Protein AF-A0A9P6BFB3-F1 (afdb_monomer_lite)

Structure (mmCIF, N/CA/C/O backbone):
data_AF-A0A9P6BFB3-F1
#
_entry.id   AF-A0A9P6BFB3-F1
#
loop_
_atom_site.group_PDB
_atom_site.id
_atom_site.type_symbol
_atom_site.label_atom_id
_atom_site.label_alt_id
_atom_site.label_comp_id
_atom_site.label_asym_id
_atom_site.label_entity_id
_atom_site.label_seq_id
_atom_site.pdbx_PDB_ins_code
_atom_site.Cartn_x
_atom_site.Cartn_y
_atom_site.Cartn_z
_atom_site.occupancy
_atom_site.B_iso_or_equiv
_atom_site.auth_seq_id
_atom_site.auth_comp_id
_atom_site.auth_asym_id
_atom_site.auth_atom_id
_atom_site.pdbx_PDB_model_num
ATOM 1 N N . MET A 1 1 ? 21.736 4.582 -67.206 1.00 37.19 1 MET A N 1
ATOM 2 C CA . MET A 1 1 ? 23.186 4.299 -67.101 1.00 37.19 1 MET A CA 1
ATOM 3 C C . MET A 1 1 ? 23.601 4.698 -65.692 1.00 37.19 1 MET A C 1
ATOM 5 O O . MET A 1 1 ? 23.394 5.852 -65.369 1.00 37.19 1 MET A O 1
ATOM 9 N N . ASN A 1 2 ? 24.059 3.872 -64.759 1.00 37.81 2 ASN A N 1
ATOM 10 C CA . ASN A 1 2 ? 24.274 2.433 -64.649 1.00 37.81 2 ASN A CA 1
ATOM 11 C C . ASN A 1 2 ? 23.851 2.064 -63.219 1.00 37.81 2 ASN A C 1
ATOM 13 O O . ASN A 1 2 ? 24.307 2.700 -62.275 1.00 37.81 2 ASN A O 1
ATOM 17 N N . GLY A 1 3 ? 22.967 1.077 -63.064 1.00 36.94 3 GLY A N 1
ATOM 18 C CA . GLY A 1 3 ? 22.669 0.488 -61.762 1.00 36.94 3 GLY A CA 1
ATOM 19 C C . GLY A 1 3 ? 23.751 -0.529 -61.428 1.00 36.94 3 GLY A C 1
ATOM 20 O O . GLY A 1 3 ? 23.923 -1.505 -62.159 1.00 36.94 3 GLY A O 1
ATOM 21 N N . THR A 1 4 ? 24.505 -0.285 -60.362 1.00 40.34 4 THR A N 1
ATOM 22 C CA . THR A 1 4 ? 25.524 -1.208 -59.863 1.00 40.34 4 THR A CA 1
ATOM 23 C C . THR A 1 4 ? 24.819 -2.406 -59.235 1.00 40.34 4 THR A C 1
ATOM 25 O O . THR A 1 4 ? 24.359 -2.367 -58.098 1.00 40.34 4 THR A O 1
ATOM 28 N N . SER A 1 5 ? 24.680 -3.459 -60.036 1.00 36.84 5 SER A N 1
ATOM 29 C CA . SER A 1 5 ? 24.222 -4.779 -59.623 1.00 36.84 5 SER A CA 1
ATOM 30 C C . SER A 1 5 ? 25.186 -5.335 -58.576 1.00 36.84 5 SER A C 1
ATOM 32 O O . SER A 1 5 ? 26.291 -5.752 -58.919 1.00 36.84 5 SER A O 1
ATOM 34 N N . LEU A 1 6 ? 24.764 -5.378 -57.311 1.00 40.78 6 LEU A N 1
ATOM 35 C CA . LEU A 1 6 ? 25.359 -6.269 -56.320 1.00 40.78 6 LEU A CA 1
ATOM 36 C C . LEU A 1 6 ? 25.150 -7.695 -56.835 1.00 40.78 6 LEU A C 1
ATOM 38 O O . LEU A 1 6 ? 24.034 -8.214 -56.820 1.00 40.78 6 LEU A O 1
ATOM 42 N N . GLN A 1 7 ? 26.208 -8.301 -57.374 1.00 40.00 7 GLN A N 1
ATOM 43 C CA . GLN A 1 7 ? 26.233 -9.729 -57.653 1.00 40.00 7 GLN A CA 1
ATOM 44 C C . GLN A 1 7 ? 26.083 -10.454 -56.317 1.00 40.00 7 GLN A C 1
ATOM 46 O O . GLN A 1 7 ? 27.045 -10.660 -55.583 1.00 40.00 7 GLN A O 1
ATOM 51 N N . ALA A 1 8 ? 24.844 -10.816 -55.994 1.00 37.69 8 ALA A N 1
ATOM 52 C CA . ALA A 1 8 ? 24.580 -11.882 -55.057 1.00 37.69 8 ALA A CA 1
ATOM 53 C C . ALA A 1 8 ? 25.301 -13.121 -55.595 1.00 37.69 8 ALA A C 1
ATOM 55 O O . ALA A 1 8 ? 24.992 -13.595 -56.693 1.00 37.69 8 ALA A O 1
ATOM 56 N N . PHE A 1 9 ? 26.273 -13.618 -54.834 1.00 39.88 9 PHE A N 1
ATOM 57 C CA . PHE A 1 9 ? 26.813 -14.959 -54.987 1.00 39.88 9 PHE A CA 1
ATOM 58 C C . PHE A 1 9 ? 25.658 -15.947 -54.789 1.00 39.88 9 PHE A C 1
ATOM 60 O O . PHE A 1 9 ? 25.407 -16.438 -53.695 1.00 39.88 9 PHE A O 1
ATOM 67 N N . ARG A 1 10 ? 24.890 -16.200 -55.851 1.00 40.50 10 ARG A N 1
ATOM 68 C CA . ARG A 1 10 ? 24.030 -17.373 -55.942 1.00 40.50 10 ARG A CA 1
ATOM 69 C C . ARG A 1 10 ? 24.921 -18.529 -56.360 1.00 40.50 10 ARG A C 1
ATOM 71 O O . ARG A 1 10 ? 24.969 -18.894 -57.531 1.00 40.50 10 ARG A O 1
ATOM 78 N N . SER A 1 11 ? 25.616 -19.111 -55.392 1.00 43.41 11 SER A N 1
ATOM 79 C CA . SER A 1 11 ? 25.895 -20.538 -55.449 1.00 43.41 11 SER A CA 1
ATOM 80 C C . SER A 1 11 ? 24.531 -21.228 -55.514 1.00 43.41 11 SER A C 1
ATOM 82 O O . SER A 1 11 ? 23.738 -21.202 -54.577 1.00 43.41 11 SER A O 1
ATOM 84 N N . GLN A 1 12 ? 24.190 -21.732 -56.698 1.00 44.31 12 GLN A N 1
ATOM 85 C CA . GLN A 1 12 ? 23.012 -22.566 -56.904 1.00 44.31 12 GLN A CA 1
ATOM 86 C C . GLN A 1 12 ? 23.091 -23.727 -55.898 1.00 44.31 12 GLN A C 1
ATOM 88 O O . GLN A 1 12 ? 24.064 -24.481 -55.962 1.00 44.31 12 GLN A O 1
ATOM 93 N N . PRO A 1 13 ? 22.127 -23.900 -54.974 1.00 49.81 13 PRO A N 1
ATOM 94 C CA . PRO A 1 13 ? 22.160 -25.046 -54.083 1.00 49.81 13 PRO A CA 1
ATOM 95 C C . PRO A 1 13 ? 21.961 -26.300 -54.936 1.00 49.81 13 PRO A C 1
ATOM 97 O O . PRO A 1 13 ? 20.911 -26.480 -55.564 1.00 49.81 13 PRO A O 1
ATOM 100 N N . SER A 1 14 ? 22.976 -27.166 -54.988 1.00 53.28 14 SER A N 1
ATOM 101 C CA . SER A 1 14 ? 22.805 -28.533 -55.473 1.00 53.28 14 SER A CA 1
ATOM 102 C C . SER A 1 14 ? 21.673 -29.150 -54.658 1.00 53.28 14 SER A C 1
ATOM 104 O O . SER A 1 14 ? 21.776 -29.250 -53.438 1.00 53.28 14 SER A O 1
ATOM 106 N N . SER A 1 15 ? 20.559 -29.452 -55.317 1.00 57.91 15 SER A N 1
ATOM 107 C C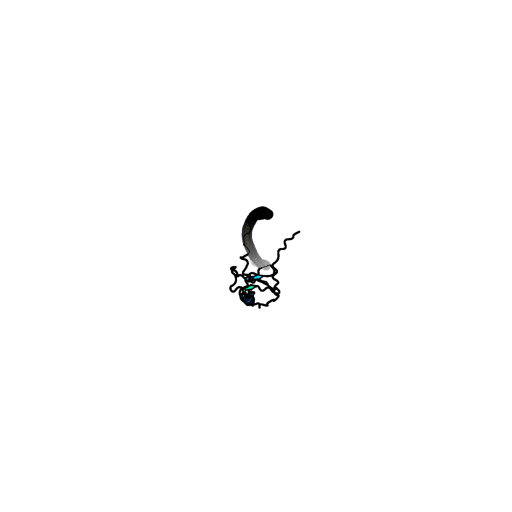A . SER A 1 15 ? 19.207 -29.493 -54.741 1.00 57.91 15 SER A CA 1
ATOM 108 C C . SER A 1 15 ? 18.901 -30.724 -53.875 1.00 57.91 15 SER A C 1
ATOM 110 O O . SER A 1 15 ? 17.782 -31.233 -53.881 1.00 57.91 15 SER A O 1
ATOM 112 N N . GLN A 1 16 ? 19.890 -31.238 -53.148 1.00 78.62 16 GLN A N 1
ATOM 113 C CA . GLN A 1 16 ? 19.727 -32.395 -52.286 1.00 78.62 16 GLN A CA 1
ATOM 114 C C . GLN A 1 16 ? 19.352 -31.947 -50.873 1.00 78.62 16 GLN A C 1
ATOM 116 O O . GLN A 1 16 ? 20.190 -31.502 -50.093 1.00 78.62 16 GLN A O 1
ATOM 121 N N . VAL A 1 17 ? 18.070 -32.092 -50.544 1.00 87.19 17 VAL A N 1
ATOM 122 C CA . VAL A 1 17 ? 17.571 -31.955 -49.173 1.00 87.19 17 VAL A CA 1
ATOM 123 C C . VAL A 1 17 ? 17.876 -33.251 -48.420 1.00 87.19 17 VAL A C 1
ATOM 125 O O . VAL A 1 17 ? 17.506 -34.335 -48.873 1.00 87.19 17 VAL A O 1
ATOM 128 N N . ILE A 1 18 ? 18.563 -33.145 -47.282 1.00 90.31 18 ILE A N 1
ATOM 129 C CA . ILE A 1 18 ? 18.884 -34.279 -46.407 1.00 90.31 18 ILE A CA 1
ATOM 130 C C . ILE A 1 18 ? 18.001 -34.196 -45.164 1.00 90.31 18 ILE A C 1
ATOM 132 O O . ILE A 1 18 ? 18.000 -33.187 -44.463 1.00 90.31 18 ILE A O 1
ATOM 136 N N . PHE A 1 19 ? 17.270 -35.273 -44.875 1.00 92.56 19 PHE A N 1
ATOM 137 C CA . PHE A 1 19 ? 16.458 -35.379 -43.665 1.00 92.56 19 PHE A CA 1
ATOM 138 C C . PHE A 1 19 ? 17.317 -35.866 -42.497 1.00 92.56 19 PHE A C 1
ATOM 140 O O . PHE A 1 19 ? 17.796 -37.001 -42.501 1.00 92.56 19 PHE A O 1
ATOM 147 N N . ILE A 1 20 ? 17.496 -35.008 -41.493 1.00 92.62 20 ILE A N 1
ATOM 148 C CA . ILE A 1 20 ? 18.199 -35.344 -40.252 1.00 92.62 20 ILE A CA 1
ATOM 149 C C . ILE A 1 20 ? 17.145 -35.583 -39.161 1.00 92.62 20 ILE A C 1
ATOM 151 O O . ILE A 1 20 ? 16.298 -34.713 -38.951 1.00 92.62 20 ILE A O 1
ATOM 155 N N . PRO A 1 21 ? 17.152 -36.742 -38.475 1.00 93.19 21 PRO A N 1
ATOM 156 C CA . PRO A 1 21 ? 16.152 -37.052 -37.461 1.00 93.19 21 PRO A CA 1
ATOM 157 C C . PRO A 1 21 ? 16.271 -36.114 -36.257 1.00 93.19 21 PRO A C 1
ATOM 159 O O . PRO A 1 21 ? 17.365 -35.871 -35.744 1.00 93.19 21 PRO A O 1
ATOM 162 N N . THR A 1 22 ? 15.127 -35.634 -35.780 1.00 95.38 22 THR A N 1
ATOM 163 C CA . THR A 1 22 ? 15.025 -34.833 -34.560 1.00 95.38 22 THR A CA 1
ATOM 164 C C . THR A 1 22 ? 14.993 -35.731 -33.328 1.00 95.38 22 THR A C 1
ATOM 166 O O . THR A 1 22 ? 14.638 -36.912 -33.389 1.00 95.38 22 THR A O 1
ATOM 169 N N . ARG A 1 23 ? 15.410 -35.184 -32.187 1.00 96.31 23 ARG A N 1
ATOM 170 C CA . ARG A 1 23 ? 15.387 -35.879 -30.896 1.00 96.31 23 ARG A CA 1
ATOM 171 C C . ARG A 1 23 ? 14.838 -34.948 -29.833 1.00 96.31 23 ARG A C 1
ATOM 173 O O . ARG A 1 23 ? 15.156 -33.765 -29.850 1.00 96.31 23 ARG A O 1
ATOM 180 N N . HIS A 1 24 ? 14.089 -35.503 -28.891 1.00 96.94 24 HIS A N 1
ATOM 181 C CA . HIS A 1 24 ? 13.657 -34.755 -27.724 1.00 96.94 24 HIS A CA 1
ATOM 182 C C . HIS A 1 24 ? 14.829 -34.554 -26.758 1.00 96.94 24 HIS A C 1
ATOM 184 O O . HIS A 1 24 ? 15.515 -35.518 -26.399 1.00 96.94 24 HIS A O 1
ATOM 190 N N . ASP A 1 25 ? 15.066 -33.310 -26.356 1.00 95.19 25 ASP A N 1
ATOM 191 C CA . ASP A 1 25 ? 16.127 -32.934 -25.434 1.00 95.19 25 ASP A CA 1
ATOM 192 C C . ASP A 1 25 ? 15.578 -32.728 -24.023 1.00 95.19 25 ASP A C 1
ATOM 194 O O . ASP A 1 25 ? 14.785 -31.822 -23.783 1.00 95.19 25 ASP A O 1
ATOM 198 N N . ALA A 1 26 ? 16.017 -33.555 -23.073 1.00 92.81 26 ALA A N 1
ATOM 199 C CA . ALA A 1 26 ? 15.511 -33.505 -21.700 1.00 92.81 26 ALA A CA 1
ATOM 200 C C . ALA A 1 26 ? 15.926 -32.233 -20.937 1.00 92.81 26 ALA A C 1
ATOM 202 O O . ALA A 1 26 ? 15.279 -31.877 -19.960 1.00 92.81 26 ALA A O 1
ATOM 203 N N . GLU A 1 27 ? 17.005 -31.574 -21.366 1.00 92.62 27 GLU A N 1
ATOM 204 C CA . GLU A 1 27 ? 17.571 -30.399 -20.699 1.00 92.62 27 GLU A CA 1
ATOM 205 C C . GLU A 1 27 ? 16.879 -29.109 -21.148 1.00 92.62 27 GLU A C 1
ATOM 207 O O . GLU A 1 27 ? 16.390 -28.351 -20.318 1.00 92.62 27 GLU A O 1
ATOM 212 N N . SER A 1 28 ? 16.754 -28.890 -22.460 1.00 91.44 28 SER A N 1
ATOM 213 C CA . SER A 1 28 ? 16.036 -27.725 -22.998 1.00 91.44 28 SER A CA 1
ATOM 214 C C . SER A 1 28 ? 14.517 -27.916 -23.103 1.00 91.44 28 SER A C 1
ATOM 216 O O . SER A 1 28 ? 13.796 -26.946 -23.343 1.00 91.44 28 SER A O 1
ATOM 218 N N . GLY A 1 29 ? 14.018 -29.152 -22.976 1.00 94.25 29 GLY A N 1
ATOM 219 C CA . GLY A 1 29 ? 12.605 -29.504 -23.156 1.00 94.25 29 GLY A CA 1
ATOM 220 C C . GLY A 1 29 ? 12.098 -29.353 -24.596 1.00 94.25 29 GLY A C 1
ATOM 221 O O . GLY A 1 29 ? 10.889 -29.350 -24.826 1.00 94.25 29 GLY A O 1
ATOM 222 N N . LYS A 1 30 ? 13.001 -29.188 -25.569 1.00 95.50 30 LYS A N 1
ATOM 223 C CA . LYS A 1 30 ? 12.684 -28.931 -26.981 1.00 95.50 30 LYS A CA 1
ATOM 224 C C . LYS A 1 30 ? 13.102 -30.106 -27.854 1.00 95.50 30 LYS A C 1
ATOM 226 O O . LYS A 1 30 ? 14.009 -30.864 -27.516 1.00 95.50 30 LYS A O 1
ATOM 231 N N . ASP A 1 31 ? 12.474 -30.222 -29.017 1.00 97.38 31 ASP A N 1
ATOM 232 C CA . ASP A 1 31 ? 13.002 -31.082 -30.071 1.00 97.38 31 ASP A CA 1
ATOM 233 C C . ASP A 1 31 ? 14.186 -30.389 -30.742 1.00 97.38 31 ASP A C 1
ATOM 235 O O . ASP A 1 31 ? 14.136 -29.202 -31.078 1.00 97.38 31 ASP A O 1
ATOM 239 N N . ILE A 1 32 ? 15.270 -31.135 -30.921 1.00 97.38 32 ILE A N 1
ATOM 240 C CA . ILE A 1 32 ? 16.549 -30.607 -31.386 1.00 97.38 32 ILE A CA 1
ATOM 241 C C . ILE A 1 32 ? 17.139 -31.451 -32.509 1.00 97.38 32 ILE A C 1
ATOM 243 O O . ILE A 1 32 ? 16.826 -32.635 -32.678 1.00 97.38 32 ILE A O 1
ATOM 247 N N . VAL A 1 33 ? 18.092 -30.844 -33.208 1.00 96.81 33 VAL A N 1
ATOM 248 C CA . VAL A 1 33 ? 19.052 -31.520 -34.078 1.00 96.81 33 VAL A CA 1
ATOM 249 C C . VAL A 1 33 ? 20.449 -31.312 -33.494 1.00 96.81 33 VAL A C 1
ATOM 251 O O . VAL A 1 33 ? 20.842 -30.187 -33.178 1.00 96.81 33 VAL A O 1
ATOM 254 N N . ARG A 1 34 ? 21.219 -32.392 -33.319 1.00 96.50 34 ARG A N 1
ATOM 255 C CA . ARG A 1 34 ? 22.596 -32.290 -32.814 1.00 96.50 34 ARG A CA 1
ATOM 256 C C . ARG A 1 34 ? 23.518 -31.796 -33.919 1.00 96.50 34 ARG A C 1
ATOM 258 O O . ARG A 1 34 ? 23.484 -32.314 -35.033 1.00 96.50 34 ARG A O 1
ATOM 265 N N . TRP A 1 35 ? 24.419 -30.876 -33.586 1.00 96.75 35 TRP A N 1
ATOM 266 C CA . TRP A 1 35 ? 25.390 -30.348 -34.546 1.00 96.75 35 TRP A CA 1
ATOM 267 C C . TRP A 1 35 ? 26.253 -31.445 -35.180 1.00 96.75 35 TRP A C 1
ATOM 269 O O . TRP A 1 35 ? 26.491 -31.452 -36.384 1.00 96.75 35 TRP A O 1
ATOM 279 N N . LYS A 1 36 ? 26.646 -32.441 -34.379 1.00 95.88 36 LYS A N 1
ATOM 280 C CA . LYS A 1 36 ? 27.420 -33.597 -34.845 1.00 95.88 36 LYS A CA 1
ATOM 281 C C . LYS A 1 36 ? 26.692 -34.416 -35.919 1.00 95.88 36 LYS A C 1
ATOM 283 O O . LYS A 1 36 ? 27.349 -34.940 -36.814 1.00 95.88 36 LYS A O 1
ATOM 288 N N . ASP A 1 37 ? 25.363 -34.501 -35.844 1.00 95.44 37 ASP A N 1
ATOM 289 C CA . ASP A 1 37 ? 24.557 -35.217 -36.837 1.00 95.44 37 ASP A CA 1
ATOM 290 C C . ASP A 1 37 ? 24.553 -34.439 -38.168 1.00 95.44 37 ASP A C 1
ATOM 292 O O . ASP A 1 37 ? 24.657 -35.047 -39.227 1.00 95.44 37 ASP A O 1
ATOM 296 N N . ILE A 1 38 ? 24.547 -33.098 -38.130 1.00 94.69 38 ILE A N 1
ATOM 297 C CA . ILE A 1 38 ? 24.704 -32.239 -39.322 1.00 94.69 38 ILE A CA 1
ATOM 298 C C . ILE A 1 38 ? 26.100 -32.407 -39.930 1.00 94.69 38 ILE A C 1
ATOM 300 O O . ILE A 1 38 ? 26.226 -32.657 -41.129 1.00 94.69 38 ILE A O 1
ATOM 304 N N . GLN A 1 39 ? 27.150 -32.344 -39.108 1.00 94.56 39 GLN A N 1
ATOM 305 C CA . GLN A 1 39 ? 28.537 -32.490 -39.565 1.00 94.56 39 GLN A CA 1
ATOM 306 C C . GLN A 1 39 ? 28.842 -33.867 -40.179 1.00 94.56 39 GLN A C 1
ATOM 308 O O . GLN A 1 39 ? 29.777 -33.993 -40.968 1.00 94.56 39 GLN A O 1
ATOM 313 N N . GLN A 1 40 ? 28.061 -34.902 -39.848 1.00 94.31 40 GLN A N 1
ATOM 314 C CA . GLN A 1 40 ? 28.192 -36.225 -40.460 1.00 94.31 40 GLN A CA 1
ATOM 315 C C . GLN A 1 40 ? 27.824 -36.220 -41.953 1.00 94.31 40 GLN A C 1
ATOM 317 O O . GLN A 1 40 ? 28.425 -36.967 -42.725 1.00 94.31 40 GLN A O 1
ATOM 322 N N . TYR A 1 41 ? 26.864 -35.384 -42.360 1.00 92.62 41 TYR A N 1
ATOM 323 C CA . TYR A 1 41 ? 26.431 -35.254 -43.757 1.00 92.62 41 TYR A CA 1
ATOM 324 C C . TYR A 1 41 ? 27.125 -34.096 -44.481 1.00 92.62 41 TYR A C 1
ATOM 326 O O . TYR A 1 41 ? 27.427 -34.205 -45.667 1.00 92.62 41 TYR A O 1
ATOM 334 N N . PHE A 1 42 ? 27.417 -33.012 -43.762 1.00 91.62 42 PHE A N 1
ATOM 335 C CA . PHE A 1 42 ? 28.071 -31.816 -44.283 1.00 91.62 42 PHE A CA 1
ATOM 336 C C . PHE A 1 42 ? 29.425 -31.648 -43.604 1.00 91.62 42 PHE A C 1
ATOM 338 O O . PHE A 1 42 ? 29.562 -30.969 -42.582 1.00 91.62 42 PHE A O 1
ATOM 345 N N . LYS A 1 43 ? 30.438 -32.310 -44.168 1.00 89.88 43 LYS A N 1
ATOM 346 C CA . LYS A 1 43 ? 31.804 -32.202 -43.662 1.00 89.88 43 LYS A CA 1
ATOM 347 C C . LYS A 1 43 ? 32.242 -30.736 -43.707 1.00 89.88 43 LYS A C 1
ATOM 349 O O . LYS A 1 43 ? 32.011 -30.055 -44.700 1.00 89.88 43 LYS A O 1
ATOM 354 N N . ASP A 1 44 ? 32.852 -30.273 -42.621 1.00 90.38 44 ASP A N 1
ATOM 355 C CA . ASP A 1 44 ? 33.335 -28.898 -42.458 1.00 90.38 44 ASP A CA 1
ATOM 356 C C . ASP A 1 44 ? 32.230 -27.824 -42.420 1.00 90.38 44 ASP A C 1
ATOM 358 O O . ASP A 1 44 ? 32.522 -26.642 -42.585 1.00 90.38 44 ASP A O 1
ATOM 362 N N . ALA A 1 45 ? 30.972 -28.200 -42.146 1.00 92.62 45 ALA A N 1
ATOM 363 C CA . ALA A 1 45 ? 29.911 -27.233 -41.869 1.00 92.62 45 ALA A CA 1
ATOM 364 C C . ALA A 1 45 ? 30.348 -26.228 -40.788 1.00 92.62 45 ALA A C 1
ATOM 366 O O . ALA A 1 45 ? 30.846 -26.621 -39.729 1.00 92.62 45 ALA A O 1
ATOM 367 N N . GLN A 1 46 ? 30.154 -24.939 -41.070 1.00 93.12 46 GLN A N 1
ATOM 368 C CA . GLN A 1 46 ? 30.487 -23.824 -40.178 1.00 93.12 46 GLN A CA 1
ATOM 369 C C . GLN A 1 46 ? 29.264 -23.260 -39.463 1.00 93.12 46 GLN A C 1
ATOM 371 O O . GLN A 1 46 ? 29.385 -22.735 -38.361 1.00 93.12 46 GLN A O 1
ATOM 376 N N . GLY A 1 47 ? 28.088 -23.373 -40.074 1.00 93.81 47 GLY A N 1
ATOM 377 C CA . GLY A 1 47 ? 26.859 -22.865 -39.488 1.00 93.81 47 GLY A CA 1
ATOM 378 C C . GLY A 1 47 ? 25.630 -23.273 -40.277 1.00 93.81 47 GLY A C 1
ATOM 379 O O . GLY A 1 47 ? 25.714 -23.951 -41.304 1.00 93.81 47 GLY A O 1
ATOM 380 N N . VAL A 1 48 ? 24.477 -22.854 -39.770 1.00 94.88 48 VAL A N 1
ATOM 381 C CA . VAL A 1 48 ? 23.172 -23.094 -40.379 1.00 94.88 48 VAL A CA 1
ATOM 382 C C . VAL A 1 48 ? 22.446 -21.765 -40.512 1.00 94.88 48 VAL A C 1
ATOM 384 O O . VAL A 1 48 ? 22.533 -20.906 -39.637 1.00 94.88 48 VAL A O 1
ATOM 387 N N . MET A 1 49 ? 21.736 -21.593 -41.617 1.00 94.50 49 MET A N 1
ATOM 388 C CA . MET A 1 49 ? 20.962 -20.402 -41.926 1.00 94.50 49 MET A CA 1
ATOM 389 C C . MET A 1 49 ? 19.518 -20.768 -42.247 1.00 94.50 49 MET A C 1
ATOM 391 O O . MET A 1 49 ? 19.235 -21.806 -42.846 1.00 94.50 49 MET A O 1
ATOM 395 N N . ASN A 1 50 ? 18.611 -19.877 -41.868 1.00 93.56 50 ASN A N 1
ATOM 396 C CA . ASN A 1 50 ? 17.235 -19.863 -42.330 1.00 93.56 50 ASN A CA 1
ATOM 397 C C . ASN A 1 50 ? 17.046 -18.595 -43.170 1.00 93.56 50 ASN A C 1
ATOM 399 O O . ASN A 1 50 ? 17.027 -17.486 -42.628 1.00 93.56 50 ASN A O 1
ATOM 403 N N . ASP A 1 51 ? 16.995 -18.760 -44.489 1.00 89.88 51 ASP A N 1
ATOM 404 C CA . ASP A 1 51 ? 17.045 -17.680 -45.479 1.00 89.88 51 ASP A CA 1
ATOM 405 C C . ASP A 1 51 ? 18.243 -16.731 -45.287 1.00 89.88 51 ASP A C 1
ATOM 407 O O . ASP A 1 51 ? 19.360 -17.032 -45.705 1.00 89.88 51 ASP A O 1
ATOM 411 N N . HIS A 1 52 ? 18.016 -15.578 -44.654 1.00 89.62 52 HIS A N 1
ATOM 412 C CA . HIS A 1 52 ? 19.017 -14.537 -44.407 1.00 89.62 52 HIS A CA 1
ATOM 413 C C . HIS A 1 52 ? 19.455 -14.449 -42.940 1.00 89.62 52 HIS A C 1
ATOM 415 O O . HIS A 1 52 ? 20.288 -13.611 -42.602 1.00 89.62 52 HIS A O 1
ATOM 421 N N . ASN A 1 53 ? 18.911 -15.302 -42.071 1.00 92.19 53 ASN A N 1
ATOM 422 C CA . ASN A 1 53 ? 19.178 -15.278 -40.638 1.00 92.19 53 ASN A CA 1
ATOM 423 C C . ASN A 1 53 ? 20.070 -16.454 -40.241 1.00 92.19 53 ASN A C 1
ATOM 425 O O . ASN A 1 53 ? 19.786 -17.603 -40.585 1.00 92.19 53 ASN A O 1
ATOM 429 N N . ALA A 1 54 ? 21.135 -16.176 -39.489 1.00 94.12 54 ALA A N 1
ATOM 430 C CA . ALA A 1 54 ? 21.937 -17.221 -38.867 1.00 94.12 54 ALA A CA 1
ATOM 431 C C . ALA A 1 54 ? 21.115 -17.926 -37.779 1.00 94.12 54 ALA A C 1
ATOM 433 O O . ALA A 1 54 ? 20.499 -17.274 -36.934 1.00 94.12 54 ALA A O 1
ATOM 434 N N . VAL A 1 55 ? 21.101 -19.257 -37.803 1.00 95.62 55 VAL A N 1
ATOM 435 C CA . VAL A 1 55 ? 20.475 -20.066 -36.758 1.00 95.62 55 VAL A CA 1
ATOM 436 C C . VAL A 1 55 ? 21.499 -20.275 -35.651 1.00 95.62 55 VAL A C 1
ATOM 438 O O . VAL A 1 55 ? 22.528 -20.914 -35.864 1.00 95.62 55 VAL A O 1
ATOM 441 N N . LEU A 1 56 ? 21.215 -19.713 -34.478 1.00 96.06 56 LEU A N 1
ATOM 442 C CA . LEU A 1 56 ? 22.077 -19.823 -33.305 1.00 96.06 56 LEU A CA 1
ATOM 443 C C . LEU A 1 56 ? 21.943 -21.199 -32.640 1.00 96.06 56 LEU A C 1
ATOM 445 O O . LEU A 1 56 ? 20.906 -21.865 -32.751 1.00 96.06 56 LEU A O 1
ATOM 449 N N . PHE A 1 57 ? 22.997 -21.611 -31.936 1.00 97.06 57 PHE A N 1
ATOM 450 C CA . PHE A 1 57 ? 22.941 -22.773 -31.057 1.00 97.06 57 PHE A CA 1
ATOM 451 C C . PHE A 1 57 ? 22.054 -22.480 -29.845 1.00 97.06 57 PHE A C 1
ATOM 453 O O . PHE A 1 57 ? 21.817 -21.330 -29.475 1.00 97.06 57 PHE A O 1
ATOM 460 N N . LEU A 1 58 ? 21.500 -23.538 -29.258 1.00 96.00 58 LEU A N 1
ATOM 461 C CA . LEU A 1 58 ? 20.770 -23.416 -28.005 1.00 96.00 58 LEU A CA 1
ATOM 462 C C . LEU A 1 58 ? 21.753 -23.106 -26.871 1.00 96.00 58 LEU A C 1
ATOM 464 O O . LEU A 1 58 ? 22.738 -23.826 -26.698 1.00 96.00 58 LEU A O 1
ATOM 468 N N . THR A 1 59 ? 21.426 -22.084 -26.087 1.00 96.56 59 THR A N 1
ATOM 469 C CA . THR A 1 59 ? 22.168 -21.677 -24.892 1.00 96.56 59 THR A CA 1
ATOM 470 C C . THR A 1 59 ? 21.413 -22.058 -23.622 1.00 96.56 59 THR A C 1
ATOM 472 O O . THR A 1 59 ? 20.176 -22.098 -23.623 1.00 96.56 59 THR A O 1
ATOM 475 N N . GLY A 1 60 ? 22.155 -22.321 -22.548 1.00 93.44 60 GLY A N 1
ATOM 476 C CA . GLY A 1 60 ? 21.610 -22.517 -21.207 1.00 93.44 60 GLY A CA 1
ATOM 477 C C . GLY A 1 60 ? 21.189 -21.209 -20.531 1.00 93.44 60 GLY A C 1
ATOM 478 O O . GLY A 1 60 ? 21.269 -20.123 -21.112 1.00 93.44 60 GLY A O 1
ATOM 479 N N . ASP A 1 61 ? 20.753 -21.317 -19.274 1.00 94.38 61 ASP A N 1
ATOM 480 C CA . ASP A 1 61 ? 20.406 -20.163 -18.426 1.00 94.38 61 ASP A CA 1
ATOM 481 C C . ASP A 1 61 ? 21.625 -19.275 -18.109 1.00 94.38 61 ASP A C 1
ATOM 483 O O . ASP A 1 61 ? 21.484 -18.104 -17.758 1.00 94.38 61 ASP A O 1
ATOM 487 N N . ASP A 1 62 ? 22.829 -19.827 -18.252 1.00 94.81 62 ASP A N 1
ATOM 488 C CA . ASP A 1 62 ? 24.116 -19.148 -18.120 1.00 94.81 62 ASP A CA 1
ATOM 489 C C . ASP A 1 62 ? 24.558 -18.411 -19.395 1.00 94.81 62 ASP A C 1
ATOM 491 O O . ASP A 1 62 ? 25.610 -17.775 -19.387 1.00 94.81 62 ASP A O 1
ATOM 495 N N . LEU A 1 63 ? 23.743 -18.443 -20.459 1.00 92.12 63 LEU A N 1
ATOM 496 C CA . LEU A 1 63 ? 24.036 -17.884 -21.785 1.00 92.12 63 LEU A CA 1
ATOM 497 C C . LEU A 1 63 ? 25.219 -18.550 -22.505 1.00 92.12 63 LEU A C 1
ATOM 499 O O . LEU A 1 63 ? 25.664 -18.040 -23.533 1.00 92.12 63 LEU A O 1
ATOM 503 N N . GLU A 1 64 ? 25.696 -19.692 -22.010 1.00 95.56 64 GLU A N 1
ATOM 504 C CA . GLU A 1 64 ? 26.712 -20.498 -22.681 1.00 95.56 64 GLU A CA 1
ATOM 505 C C . GLU A 1 64 ? 26.046 -21.523 -23.607 1.00 95.56 64 GLU A C 1
ATOM 507 O O . GLU A 1 64 ? 24.938 -22.010 -23.356 1.00 95.56 64 GLU A O 1
ATOM 512 N N . ASP A 1 65 ? 26.720 -21.859 -24.707 1.00 95.56 65 ASP A N 1
ATOM 513 C CA . ASP A 1 65 ? 26.234 -22.868 -25.648 1.00 95.56 65 ASP A CA 1
ATOM 514 C C . ASP A 1 65 ? 26.188 -24.253 -24.982 1.00 95.56 65 ASP A C 1
ATOM 516 O O . ASP A 1 65 ? 27.150 -24.698 -24.347 1.00 95.56 65 ASP A O 1
ATOM 520 N N . PHE A 1 66 ? 25.102 -25.004 -25.197 1.00 93.69 66 PHE A N 1
ATOM 521 C CA . PHE A 1 66 ? 25.035 -26.379 -24.703 1.00 93.69 66 PHE A CA 1
ATOM 522 C C . PHE A 1 66 ? 26.144 -27.250 -25.305 1.00 93.69 66 PHE A C 1
ATOM 524 O O . PHE A 1 66 ? 26.368 -27.271 -26.517 1.00 93.69 66 PHE A O 1
ATOM 531 N N . ILE A 1 67 ? 26.767 -28.083 -24.467 1.00 92.56 67 ILE A N 1
ATOM 532 C CA . ILE A 1 67 ? 27.716 -29.115 -24.896 1.00 92.56 67 ILE A CA 1
ATOM 533 C C . ILE A 1 67 ? 27.043 -30.490 -24.729 1.00 92.56 67 ILE A C 1
ATOM 535 O O . ILE A 1 67 ? 26.661 -30.854 -23.618 1.00 92.56 67 ILE A O 1
ATOM 539 N N . PRO A 1 68 ? 26.865 -31.294 -25.796 1.00 94.19 68 PRO A N 1
ATOM 540 C CA . PRO A 1 68 ? 27.243 -31.036 -27.190 1.00 94.19 68 PRO A CA 1
ATOM 541 C C . PRO A 1 68 ? 26.320 -30.012 -27.865 1.00 94.19 68 PRO A C 1
ATOM 543 O O . PRO A 1 68 ? 25.146 -29.969 -27.513 1.00 94.19 68 PRO A O 1
ATOM 546 N N . LEU A 1 69 ? 26.830 -29.291 -28.876 1.00 96.88 69 LEU A N 1
ATOM 547 C CA . LEU A 1 69 ? 26.097 -28.259 -29.626 1.00 96.88 69 LEU A CA 1
ATOM 548 C C . LEU A 1 69 ? 24.789 -28.788 -30.233 1.00 96.88 69 LEU A C 1
ATOM 550 O O . LEU A 1 69 ? 24.746 -29.868 -30.845 1.00 96.88 69 LEU A O 1
ATOM 554 N N . ARG A 1 70 ? 23.721 -28.001 -30.080 1.00 95.81 70 ARG A N 1
ATOM 555 C CA . ARG A 1 70 ? 22.340 -28.358 -30.442 1.00 95.81 70 ARG A CA 1
ATOM 556 C C . ARG A 1 70 ? 21.676 -27.172 -31.128 1.00 95.81 70 ARG A C 1
ATOM 558 O O . ARG A 1 70 ? 21.882 -26.032 -30.724 1.00 95.81 70 ARG A O 1
ATOM 565 N N . ILE A 1 71 ? 20.860 -27.448 -32.136 1.00 96.75 71 ILE A N 1
ATOM 566 C CA . ILE A 1 71 ? 20.029 -26.455 -32.819 1.00 96.75 71 ILE A CA 1
ATOM 567 C C . ILE A 1 71 ? 18.563 -26.824 -32.579 1.00 96.75 71 ILE A C 1
ATOM 569 O O . ILE A 1 71 ? 18.213 -28.007 -32.592 1.00 96.75 71 ILE A O 1
ATOM 573 N N . ALA A 1 72 ? 17.712 -25.823 -32.352 1.00 96.44 72 ALA A N 1
ATOM 574 C CA . ALA A 1 72 ? 16.272 -26.029 -32.224 1.00 96.44 72 ALA A CA 1
ATOM 575 C C . ALA A 1 72 ? 15.680 -26.617 -33.514 1.00 96.44 72 ALA A C 1
ATOM 577 O O . ALA A 1 72 ? 16.059 -26.226 -34.618 1.00 96.44 72 ALA A O 1
ATOM 578 N N . HIS A 1 73 ? 14.733 -27.542 -33.388 1.00 94.88 73 HIS A N 1
ATOM 579 C CA . HIS A 1 73 ? 13.972 -28.031 -34.530 1.00 94.88 73 HIS A CA 1
ATOM 580 C C . HIS A 1 73 ? 13.031 -26.939 -35.067 1.00 94.88 73 HIS A C 1
ATOM 582 O O . HIS A 1 73 ? 12.237 -26.373 -34.316 1.00 94.88 73 HIS A O 1
ATOM 588 N N . TYR A 1 74 ? 13.101 -26.684 -36.376 1.00 93.12 74 TYR A N 1
ATOM 589 C CA . TYR A 1 74 ? 12.179 -25.810 -37.101 1.00 93.12 74 TYR A CA 1
ATOM 590 C C . TYR A 1 74 ? 11.270 -26.675 -37.988 1.00 93.12 74 TYR A C 1
ATOM 592 O O . TYR A 1 74 ? 11.725 -27.131 -39.040 1.00 93.12 74 TYR A O 1
ATOM 600 N N . PRO A 1 75 ? 10.021 -26.950 -37.570 1.00 90.50 75 PRO A N 1
ATOM 601 C CA . PRO A 1 75 ? 9.111 -27.780 -38.351 1.00 90.50 75 PRO A CA 1
ATOM 602 C C . PRO A 1 75 ? 8.808 -27.120 -39.698 1.00 90.50 75 PRO A C 1
ATOM 604 O O . PRO A 1 75 ? 8.657 -25.903 -39.774 1.00 90.50 75 PRO A O 1
ATOM 607 N N . ASP A 1 76 ? 8.734 -27.934 -40.752 1.00 91.25 76 ASP A N 1
ATOM 608 C CA . ASP A 1 76 ? 8.407 -27.522 -42.126 1.00 91.25 76 ASP A CA 1
ATOM 609 C C . ASP A 1 76 ? 9.368 -26.495 -42.761 1.00 91.25 76 ASP A C 1
ATOM 611 O O . ASP A 1 76 ? 9.061 -25.907 -43.800 1.00 91.25 76 ASP A O 1
ATOM 615 N N . VAL A 1 77 ? 10.559 -26.305 -42.182 1.00 92.81 77 VAL A N 1
ATOM 616 C CA . VAL A 1 77 ? 11.589 -25.390 -42.692 1.00 92.81 77 VAL A CA 1
ATOM 617 C C . VAL A 1 77 ? 12.813 -26.170 -43.168 1.00 92.81 77 VAL A C 1
ATOM 619 O O . VAL A 1 77 ? 13.375 -26.991 -42.444 1.00 92.81 77 VAL A O 1
ATOM 622 N N . VAL A 1 78 ? 13.275 -25.872 -44.387 1.00 92.94 78 VAL A N 1
ATOM 623 C CA . VAL A 1 78 ? 14.550 -26.381 -44.912 1.00 92.94 78 VAL A CA 1
ATOM 624 C C . VAL A 1 78 ? 15.651 -25.386 -44.574 1.00 92.94 78 VAL A C 1
ATOM 626 O O . VAL A 1 78 ? 15.703 -24.288 -45.122 1.00 92.94 78 VAL A O 1
ATOM 629 N N . LEU A 1 79 ? 16.545 -25.786 -43.677 1.00 93.94 79 LEU A N 1
ATOM 630 C CA . LEU A 1 79 ? 17.686 -24.969 -43.287 1.00 93.94 79 LEU A CA 1
ATOM 631 C C . LEU A 1 79 ? 18.852 -25.141 -44.270 1.00 93.94 79 LEU A C 1
ATOM 633 O O . LEU A 1 79 ? 19.105 -26.236 -44.775 1.00 93.94 79 LEU A O 1
ATOM 637 N N . GLN A 1 80 ? 19.583 -24.058 -44.522 1.00 93.75 80 GLN A N 1
ATOM 638 C CA . GLN A 1 80 ? 20.769 -24.046 -45.376 1.00 93.75 80 GLN A CA 1
ATOM 639 C C . GLN A 1 80 ? 22.017 -24.256 -44.520 1.00 93.75 80 GLN A C 1
ATOM 641 O O . GLN A 1 80 ? 22.226 -23.545 -43.541 1.00 93.75 80 GLN A O 1
ATOM 646 N N . VAL A 1 81 ? 22.859 -25.221 -44.882 1.00 92.19 81 VAL A N 1
ATOM 647 C CA . VAL A 1 81 ? 24.133 -25.457 -44.190 1.00 92.19 81 VAL A CA 1
ATOM 648 C C . VAL A 1 81 ? 25.234 -24.683 -44.903 1.00 92.19 81 VAL A C 1
ATOM 650 O O . VAL A 1 81 ? 25.454 -24.866 -46.099 1.00 92.19 81 VAL A O 1
ATOM 653 N N . VAL A 1 82 ? 25.934 -23.829 -44.162 1.00 90.88 82 VAL A N 1
ATOM 654 C CA . VAL A 1 82 ? 27.074 -23.064 -44.672 1.00 90.88 82 VAL A CA 1
ATOM 655 C C . VAL A 1 82 ? 28.317 -23.936 -44.561 1.00 90.88 82 VAL A C 1
ATOM 657 O O . VAL A 1 82 ? 28.761 -24.267 -43.460 1.00 90.88 82 VAL A O 1
ATOM 660 N N . VAL A 1 83 ? 28.872 -24.312 -45.709 1.00 89.44 83 VAL A N 1
ATOM 661 C CA . VAL A 1 83 ? 30.141 -25.035 -45.827 1.00 89.44 83 VAL A CA 1
ATOM 662 C C . VAL A 1 83 ? 31.158 -24.056 -46.422 1.00 89.44 83 VAL A C 1
ATOM 664 O O . VAL A 1 83 ? 30.806 -23.342 -47.362 1.00 89.44 83 VAL A O 1
ATOM 667 N N . PRO A 1 84 ? 32.387 -23.960 -45.888 1.00 84.94 84 PRO A N 1
ATOM 668 C CA . PRO A 1 84 ? 33.402 -23.083 -46.444 1.00 84.94 84 PRO A CA 1
ATOM 669 C C . PRO A 1 84 ? 33.697 -23.497 -47.880 1.00 84.94 84 PRO A C 1
ATOM 671 O O . PRO A 1 84 ? 33.995 -24.664 -48.147 1.00 84.94 84 PRO A O 1
ATOM 674 N N . ASP A 1 85 ? 33.651 -22.532 -48.795 1.00 74.38 85 ASP A N 1
ATOM 675 C CA . ASP A 1 85 ? 34.113 -22.761 -50.154 1.00 74.38 85 ASP A CA 1
ATOM 676 C C . ASP A 1 85 ? 35.587 -23.162 -50.087 1.00 74.38 85 ASP A C 1
ATOM 678 O O . ASP A 1 85 ? 36.447 -22.416 -49.615 1.00 74.38 85 ASP A O 1
ATOM 682 N N . GLY A 1 86 ? 35.892 -24.367 -50.566 1.00 64.94 86 GLY A N 1
ATOM 683 C CA . GLY A 1 86 ? 37.248 -24.911 -50.620 1.00 64.94 86 GLY A CA 1
ATOM 684 C C . GLY A 1 86 ? 38.207 -24.129 -51.528 1.00 64.94 86 GLY A C 1
ATOM 685 O O . GLY A 1 86 ? 39.292 -24.632 -51.824 1.00 64.94 86 GLY A O 1
ATOM 686 N N . SER A 1 87 ? 37.849 -22.920 -51.975 1.00 55.84 87 SER A N 1
ATOM 687 C CA . SER A 1 87 ? 38.731 -22.005 -52.688 1.00 55.84 87 SER A CA 1
ATOM 688 C C . SER A 1 87 ? 39.765 -21.420 -51.723 1.00 55.84 87 SER A C 1
ATOM 690 O O . SER A 1 87 ? 39.700 -20.267 -51.292 1.00 55.84 87 SER A O 1
ATOM 692 N N . LYS A 1 88 ? 40.781 -22.224 -51.412 1.00 55.03 88 LYS A N 1
ATOM 693 C CA . LYS A 1 88 ? 42.135 -21.688 -51.279 1.00 55.03 88 LYS A CA 1
ATOM 694 C C . LYS A 1 88 ? 42.420 -20.967 -52.593 1.00 55.03 88 LYS A C 1
ATOM 696 O O . LYS A 1 88 ? 42.618 -21.669 -53.569 1.00 55.03 88 LYS A O 1
ATOM 701 N N . ASP A 1 89 ? 42.265 -19.643 -52.635 1.00 50.28 89 ASP A N 1
ATOM 702 C CA . ASP A 1 89 ? 42.920 -18.701 -53.565 1.00 50.28 89 ASP A CA 1
ATOM 703 C C . ASP A 1 89 ? 42.143 -17.375 -53.632 1.00 50.28 89 ASP A C 1
ATOM 705 O O . ASP A 1 89 ? 41.477 -17.047 -54.609 1.00 50.28 89 ASP A O 1
ATOM 709 N N . SER A 1 90 ? 42.236 -16.566 -52.579 1.00 50.22 90 SER A N 1
ATOM 710 C CA . SER A 1 90 ? 41.856 -15.142 -52.640 1.00 50.22 90 SER A CA 1
ATOM 711 C C . SER A 1 90 ? 42.974 -14.204 -52.170 1.00 50.22 90 SER A C 1
ATOM 713 O O . SER A 1 90 ? 42.837 -12.985 -52.228 1.00 50.22 90 SER A O 1
ATOM 715 N N . SER A 1 91 ? 44.146 -14.750 -51.827 1.00 46.00 91 SER A N 1
ATOM 716 C CA . SER A 1 91 ? 45.325 -13.971 -51.423 1.00 46.00 91 SER A CA 1
ATOM 717 C C . SER A 1 91 ? 46.143 -13.397 -52.593 1.00 46.00 91 SER A C 1
ATOM 719 O O . SER A 1 91 ? 47.133 -12.713 -52.346 1.00 46.00 91 SER A O 1
ATOM 721 N N . SER A 1 92 ? 45.770 -13.633 -53.859 1.00 45.47 92 SER A N 1
ATOM 722 C CA . SER A 1 92 ? 46.555 -13.191 -55.030 1.00 45.47 92 SER A CA 1
ATOM 723 C C . SER A 1 92 ? 45.999 -11.973 -55.780 1.00 45.47 92 SER A C 1
ATOM 725 O O . SER A 1 92 ? 46.572 -11.592 -56.799 1.00 45.47 92 SER A O 1
ATOM 727 N N . LEU A 1 93 ? 44.918 -11.336 -55.308 1.00 47.12 93 LEU A N 1
ATOM 728 C CA . LEU A 1 93 ? 44.332 -10.150 -55.964 1.00 47.12 93 LEU A CA 1
ATOM 729 C C . LEU A 1 93 ? 44.636 -8.811 -55.278 1.00 47.12 93 LEU A C 1
ATOM 731 O O . LEU A 1 93 ? 44.180 -7.771 -55.742 1.00 47.12 93 LEU A O 1
ATOM 735 N N . LEU A 1 94 ? 45.473 -8.791 -54.239 1.00 47.47 94 LEU A N 1
ATOM 736 C CA . LEU A 1 94 ? 45.996 -7.544 -53.663 1.00 47.47 94 LEU A CA 1
ATOM 737 C C . LEU A 1 94 ? 47.386 -7.221 -54.230 1.00 47.47 94 LEU A C 1
ATOM 739 O O . LEU A 1 94 ? 48.353 -6.982 -53.510 1.00 47.47 94 LEU A O 1
ATOM 743 N N . SER A 1 95 ? 47.480 -7.212 -55.561 1.00 42.75 95 SER A N 1
ATOM 744 C CA . SER A 1 95 ? 48.574 -6.560 -56.276 1.00 42.75 95 SER A CA 1
ATOM 745 C C . SER A 1 95 ? 48.235 -5.081 -56.425 1.00 42.75 95 SER A C 1
ATOM 747 O O . SER A 1 95 ? 47.351 -4.732 -57.200 1.00 42.75 95 SER A O 1
ATOM 749 N N . LYS A 1 96 ? 48.955 -4.246 -55.665 1.00 53.00 96 LYS A N 1
ATOM 750 C CA . LYS A 1 96 ? 49.281 -2.834 -55.940 1.00 53.00 96 LYS A CA 1
ATOM 751 C C . LYS A 1 96 ? 48.278 -2.103 -56.840 1.00 53.00 96 LYS A C 1
ATOM 753 O O . LYS A 1 96 ? 48.472 -2.052 -58.051 1.00 53.00 96 LYS A O 1
ATOM 758 N N . ASN A 1 97 ? 47.288 -1.453 -56.237 1.00 49.81 97 ASN A N 1
ATOM 759 C CA . ASN A 1 97 ? 46.627 -0.333 -56.889 1.00 49.81 97 ASN A CA 1
ATOM 760 C C . ASN A 1 97 ? 46.704 0.897 -55.989 1.00 49.81 97 ASN A C 1
ATOM 762 O O . ASN A 1 97 ? 46.386 0.837 -54.802 1.00 49.81 97 ASN A O 1
ATOM 766 N N . ASP A 1 98 ? 47.191 1.974 -56.595 1.00 54.06 98 ASP A N 1
ATOM 767 C CA . ASP A 1 98 ? 47.279 3.331 -56.078 1.00 54.06 98 ASP A CA 1
ATOM 768 C C . ASP A 1 98 ? 46.048 3.703 -55.251 1.00 54.06 98 ASP A C 1
ATOM 770 O O . ASP A 1 98 ? 44.920 3.772 -55.742 1.00 54.06 98 ASP A O 1
ATOM 774 N N . MET A 1 99 ? 46.277 3.950 -53.966 1.00 53.75 99 MET A N 1
ATOM 775 C CA . MET A 1 99 ? 45.238 4.193 -52.974 1.00 53.75 99 MET A CA 1
ATOM 776 C C . MET A 1 99 ? 44.858 5.681 -52.960 1.00 53.75 99 MET A C 1
ATOM 778 O O . MET A 1 99 ? 44.957 6.366 -51.944 1.00 53.75 99 MET A O 1
ATOM 782 N N . SER A 1 100 ? 44.427 6.192 -54.114 1.00 59.56 100 SER A N 1
ATOM 783 C CA . SER A 1 100 ? 43.744 7.480 -54.217 1.00 59.56 100 SER A CA 1
ATOM 784 C C . SER A 1 100 ? 42.249 7.224 -54.358 1.00 59.56 100 SER A C 1
ATOM 786 O O . SER A 1 100 ? 41.753 6.888 -55.431 1.00 59.56 100 SER A O 1
ATOM 788 N N . TRP A 1 101 ? 41.525 7.334 -53.243 1.00 69.19 101 TRP A N 1
ATOM 789 C CA . TRP A 1 101 ? 40.065 7.251 -53.245 1.00 69.19 101 TRP A CA 1
ATOM 790 C C . TRP A 1 101 ? 39.466 8.293 -54.206 1.00 69.19 101 TRP A C 1
ATOM 792 O O . TRP A 1 101 ? 39.842 9.466 -54.089 1.00 69.19 101 TRP A O 1
ATOM 802 N N . PRO A 1 102 ? 38.526 7.904 -55.095 1.00 81.25 102 PRO A N 1
ATOM 803 C CA . PRO A 1 102 ? 37.773 8.838 -55.927 1.00 81.25 102 PRO A CA 1
ATOM 804 C C . PRO A 1 102 ? 37.121 9.924 -55.068 1.00 81.25 102 PRO A C 1
ATOM 806 O O . PRO A 1 102 ? 36.521 9.620 -54.037 1.00 81.25 102 PRO A O 1
ATOM 809 N N . GLU A 1 103 ? 37.205 11.181 -55.500 1.00 82.75 103 GLU A N 1
ATOM 810 C CA . GLU A 1 103 ? 36.717 12.343 -54.739 1.00 82.75 103 GLU A CA 1
ATOM 811 C C . GLU A 1 103 ? 35.240 12.211 -54.326 1.00 82.75 103 GLU A C 1
ATOM 813 O O . GLU A 1 103 ? 34.852 12.595 -53.226 1.00 82.75 103 GLU A O 1
ATOM 818 N N . GLN A 1 104 ? 34.429 11.562 -55.164 1.00 85.06 104 GLN A N 1
ATOM 819 C CA . GLN A 1 104 ? 33.023 11.280 -54.883 1.00 85.06 104 GLN A CA 1
ATOM 820 C C . GLN A 1 104 ? 32.826 10.412 -53.626 1.00 85.06 104 GLN A C 1
ATOM 822 O O . GLN A 1 104 ? 31.984 10.7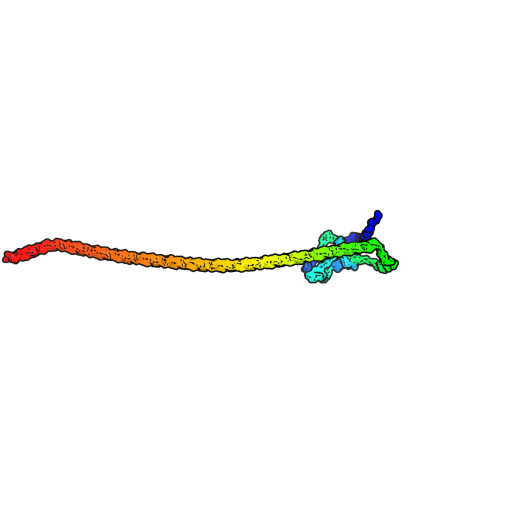23 -52.788 1.00 85.06 104 GLN A O 1
ATOM 827 N N . LEU A 1 105 ? 33.647 9.372 -53.440 1.00 86.62 105 LEU A N 1
ATOM 828 C CA . LEU A 1 105 ? 33.592 8.522 -52.245 1.00 86.62 105 LEU A CA 1
ATOM 829 C C . LEU A 1 105 ? 34.049 9.281 -50.993 1.00 86.62 105 LEU A C 1
ATOM 831 O O . LEU A 1 105 ? 33.506 9.065 -49.912 1.00 86.62 105 LEU A O 1
ATOM 835 N N . ARG A 1 106 ? 35.009 10.208 -51.123 1.00 86.88 106 ARG A N 1
ATOM 836 C CA . ARG A 1 106 ? 35.440 11.063 -50.003 1.00 86.88 106 ARG A CA 1
ATOM 837 C C . ARG A 1 106 ? 34.310 11.982 -49.536 1.00 86.88 106 ARG A C 1
ATOM 839 O O . ARG A 1 106 ? 34.096 12.106 -48.331 1.00 86.88 106 ARG A O 1
ATOM 846 N N . GLN A 1 107 ? 33.566 12.572 -50.472 1.00 90.19 107 GLN A N 1
ATOM 847 C CA . GLN A 1 107 ? 32.415 13.425 -50.165 1.00 90.19 107 GLN A CA 1
ATOM 848 C C . GLN A 1 107 ? 31.260 12.640 -49.533 1.00 90.19 107 GLN A C 1
ATOM 850 O O . GLN A 1 107 ? 30.692 13.094 -48.541 1.00 90.19 107 GLN A O 1
ATOM 855 N N . GLU A 1 108 ? 30.944 11.445 -50.041 1.00 92.19 108 GLU A N 1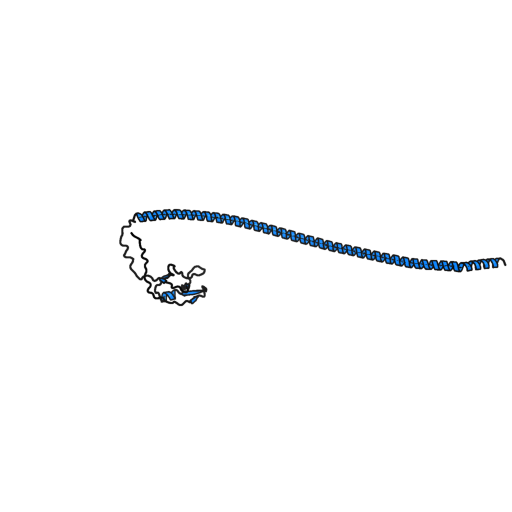
ATOM 856 C CA . GLU A 1 108 ? 29.903 10.586 -49.458 1.00 92.19 108 GLU A CA 1
ATOM 857 C C . GLU A 1 108 ? 30.242 10.172 -48.021 1.00 92.19 108 GLU A C 1
ATOM 859 O O . GLU A 1 108 ? 29.384 10.247 -47.141 1.00 92.19 108 GLU A O 1
ATOM 864 N N . VAL A 1 109 ? 31.502 9.813 -47.747 1.00 93.94 109 VAL A N 1
ATOM 865 C CA . VAL A 1 109 ? 31.960 9.475 -46.389 1.00 93.94 109 VAL A CA 1
ATOM 866 C C . VAL A 1 109 ? 31.897 10.688 -45.458 1.00 93.94 109 VAL A C 1
ATOM 868 O O . VAL A 1 109 ? 31.438 10.560 -44.323 1.00 93.94 109 VAL A O 1
ATOM 871 N N . GLN A 1 110 ? 32.294 11.877 -45.920 1.00 93.25 110 GLN A N 1
ATOM 872 C CA . GLN A 1 110 ? 32.175 13.107 -45.127 1.00 93.25 110 GLN A CA 1
ATOM 873 C C . GLN A 1 110 ? 30.714 13.450 -44.816 1.00 93.25 110 GLN A C 1
ATOM 875 O O . GLN A 1 110 ? 30.386 13.789 -43.679 1.00 93.25 110 GLN A O 1
ATOM 880 N N . GLN A 1 111 ? 29.821 13.313 -45.797 1.00 94.62 111 GLN A N 1
ATOM 881 C CA . GLN A 1 111 ? 28.395 13.548 -45.600 1.00 94.62 111 GLN A CA 1
ATOM 882 C C . GLN A 1 111 ? 27.776 12.512 -44.650 1.00 94.62 111 GLN A C 1
ATOM 884 O O . GLN A 1 111 ? 26.957 12.864 -43.799 1.00 94.62 111 GLN A O 1
ATOM 889 N N . ALA A 1 112 ? 28.160 11.240 -44.776 1.00 93.12 112 ALA A N 1
ATOM 890 C CA . ALA A 1 112 ? 27.720 10.183 -43.873 1.00 93.12 112 ALA A CA 1
ATOM 891 C C . ALA A 1 112 ? 28.189 10.449 -42.437 1.00 93.12 112 ALA A C 1
ATOM 893 O O . ALA A 1 112 ? 27.391 10.323 -41.511 1.00 93.12 112 ALA A O 1
ATOM 894 N N . HIS A 1 113 ? 29.435 10.896 -42.256 1.00 94.81 113 HIS A N 1
ATOM 895 C CA . HIS A 1 113 ? 29.963 11.268 -40.946 1.00 94.81 113 HIS A CA 1
ATOM 896 C C . HIS A 1 113 ? 29.172 12.428 -40.322 1.00 94.81 113 HIS A C 1
ATOM 898 O O . HIS A 1 113 ? 28.736 12.319 -39.182 1.00 94.81 113 HIS A O 1
ATOM 904 N N . GLN A 1 114 ? 28.873 13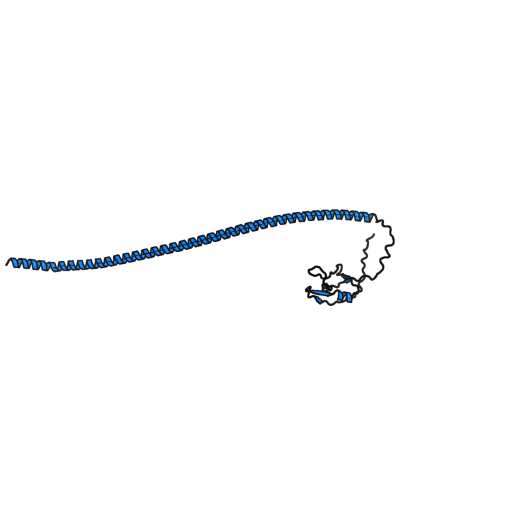.487 -41.082 1.00 96.44 114 GLN A N 1
ATOM 905 C CA . GLN A 1 114 ? 28.054 14.604 -40.587 1.00 96.44 114 GLN A CA 1
ATOM 906 C C . GLN A 1 114 ? 26.642 14.168 -40.169 1.00 96.44 114 GLN A C 1
ATOM 908 O O . GLN A 1 114 ? 26.154 14.573 -39.116 1.00 96.44 114 GLN A O 1
ATOM 913 N N . LYS A 1 115 ? 25.989 13.315 -40.969 1.00 96.25 115 LYS A N 1
ATOM 914 C CA . LYS A 1 115 ? 24.673 12.758 -40.620 1.00 96.25 115 LYS A CA 1
ATOM 915 C C . LYS A 1 115 ? 24.741 11.877 -39.377 1.00 96.25 115 LYS A C 1
ATOM 917 O O . LYS A 1 115 ? 23.819 11.900 -38.567 1.00 96.25 115 LYS A O 1
ATOM 922 N N . MET A 1 116 ? 25.811 11.099 -39.233 1.00 96.44 116 MET A N 1
ATOM 923 C CA . MET A 1 116 ? 26.022 10.254 -38.064 1.00 96.44 116 MET A CA 1
ATOM 924 C C . MET A 1 116 ? 26.162 11.097 -36.797 1.00 96.44 116 MET A C 1
ATOM 926 O O . MET A 1 116 ? 25.473 10.807 -35.826 1.00 96.44 116 MET A O 1
ATOM 930 N N . GLU A 1 117 ? 26.957 12.169 -36.824 1.00 96.75 117 GLU A N 1
ATOM 931 C CA . GLU A 1 117 ? 27.093 13.099 -35.693 1.00 96.75 117 GLU A CA 1
ATOM 932 C C . GLU A 1 117 ? 25.758 13.776 -35.336 1.00 96.75 117 GLU A C 1
ATOM 934 O O . GLU A 1 117 ? 25.397 13.873 -34.162 1.00 96.75 117 GLU A O 1
ATOM 939 N N . GLU A 1 118 ? 24.961 14.175 -36.335 1.00 97.12 118 GLU A N 1
ATOM 940 C CA . GLU A 1 118 ? 23.619 14.725 -36.100 1.00 97.12 118 GLU A CA 1
ATOM 941 C C . GLU A 1 118 ? 22.696 13.707 -35.407 1.00 97.12 118 GLU A C 1
ATOM 943 O O . GLU A 1 118 ? 21.982 14.044 -34.456 1.00 97.12 118 GLU A O 1
ATOM 948 N N . ILE A 1 119 ? 22.705 12.452 -35.868 1.00 97.31 119 ILE A N 1
ATOM 949 C CA . ILE A 1 119 ? 21.922 11.366 -35.266 1.00 97.31 119 ILE A CA 1
ATOM 950 C C . ILE A 1 119 ? 22.401 11.096 -33.839 1.00 97.31 119 ILE A C 1
ATOM 952 O O . ILE A 1 119 ? 21.567 10.968 -32.943 1.00 97.31 119 ILE A O 1
ATOM 956 N N . LEU A 1 120 ? 23.715 11.058 -33.611 1.00 97.44 120 LEU A N 1
ATOM 957 C CA . LEU A 1 120 ? 24.294 10.824 -32.290 1.00 97.44 120 LEU A CA 1
ATOM 958 C C . LEU A 1 120 ? 23.848 11.907 -31.300 1.00 97.44 120 LEU A C 1
ATOM 960 O O . LEU A 1 120 ? 23.402 11.590 -30.198 1.00 97.44 120 LEU A O 1
ATOM 964 N N . GLY A 1 121 ? 23.857 13.173 -31.729 1.00 97.88 121 GLY A N 1
ATOM 965 C CA . GLY A 1 121 ? 23.354 14.291 -30.932 1.00 97.88 121 GLY A CA 1
ATOM 966 C C . GLY A 1 121 ? 21.866 14.163 -30.590 1.00 97.88 121 GLY A C 1
ATOM 967 O O . GLY A 1 121 ? 21.468 14.396 -29.447 1.00 97.88 121 GLY A O 1
ATOM 968 N N . LYS A 1 122 ? 21.029 13.730 -31.544 1.00 97.69 122 LYS A N 1
ATOM 969 C CA . LYS A 1 122 ? 19.597 13.473 -31.293 1.00 97.69 122 LYS A CA 1
ATOM 970 C C . LYS A 1 122 ? 19.376 12.308 -30.330 1.00 97.69 122 LYS A C 1
ATOM 972 O O . LYS A 1 122 ? 18.501 12.405 -29.471 1.00 97.69 122 LYS A O 1
ATOM 977 N N . ILE A 1 123 ? 20.162 11.236 -30.446 1.00 97.19 123 ILE A N 1
ATOM 978 C CA . ILE A 1 123 ? 20.114 10.089 -29.527 1.00 97.19 123 ILE A CA 1
ATOM 979 C C . ILE A 1 123 ? 20.490 10.539 -28.116 1.00 97.19 123 ILE A C 1
ATOM 981 O O . ILE A 1 123 ? 19.756 10.257 -27.175 1.00 97.19 123 ILE A O 1
ATOM 985 N N . GLN A 1 124 ? 21.570 11.306 -27.969 1.00 97.62 124 GLN A N 1
ATOM 986 C CA . GLN A 1 124 ? 21.999 11.819 -26.670 1.00 97.62 124 GLN A CA 1
ATOM 987 C C . GLN A 1 124 ? 20.950 12.753 -26.048 1.00 97.62 124 GLN A C 1
ATOM 989 O O . GLN A 1 124 ? 20.679 12.682 -24.850 1.00 97.62 124 GLN A O 1
ATOM 994 N N . GLN A 1 125 ? 20.298 13.593 -26.855 1.00 97.62 125 GLN A N 1
ATOM 995 C CA . GLN A 1 125 ? 19.195 14.429 -26.382 1.00 97.62 125 GLN A CA 1
ATOM 996 C C . GLN A 1 125 ? 17.982 13.591 -25.941 1.00 97.62 125 GLN A C 1
ATOM 998 O O . GLN A 1 125 ? 17.340 13.910 -24.937 1.00 97.62 125 GLN A O 1
ATOM 1003 N N . ALA A 1 126 ? 17.640 12.541 -26.690 1.00 95.69 126 ALA A N 1
ATOM 1004 C CA . ALA A 1 126 ? 16.549 11.637 -26.340 1.00 95.69 126 ALA A CA 1
ATOM 1005 C C . ALA A 1 126 ? 16.847 10.856 -25.049 1.00 95.69 126 ALA A C 1
ATOM 1007 O O . ALA A 1 126 ? 15.956 10.706 -24.211 1.00 95.69 126 ALA A O 1
ATOM 1008 N N . ASP A 1 127 ? 18.096 10.432 -24.851 1.00 97.38 127 ASP A N 1
ATOM 1009 C CA . ASP A 1 127 ? 18.551 9.774 -23.625 1.00 97.38 127 ASP A CA 1
ATOM 1010 C C . ASP A 1 127 ? 18.399 10.698 -22.407 1.00 97.38 127 ASP A C 1
ATOM 1012 O O . ASP A 1 127 ? 17.740 10.343 -21.431 1.00 97.38 127 ASP A O 1
ATOM 1016 N N . GLN A 1 128 ? 18.854 11.951 -22.508 1.00 97.94 128 GLN A N 1
ATOM 1017 C CA . GLN A 1 128 ? 18.679 12.948 -21.442 1.00 97.94 128 GLN A CA 1
ATOM 1018 C C . GLN A 1 128 ? 17.204 13.211 -21.098 1.00 97.94 128 GLN A C 1
ATOM 1020 O O . GLN A 1 128 ? 16.851 13.371 -19.928 1.00 97.94 128 GLN A O 1
ATOM 1025 N N . ARG A 1 129 ? 16.319 13.252 -22.104 1.00 97.50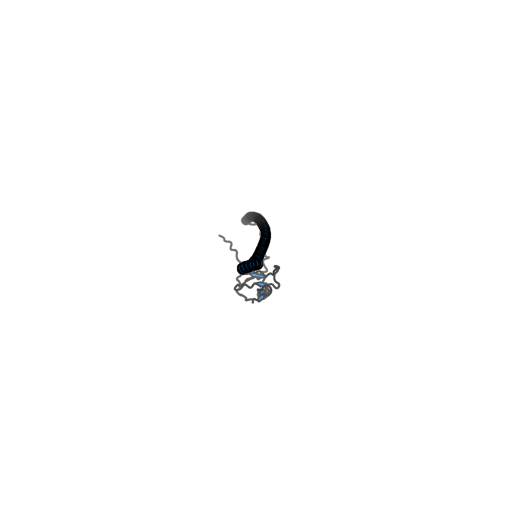 129 ARG A N 1
ATOM 1026 C CA . ARG A 1 129 ? 14.869 13.386 -21.874 1.00 97.50 129 ARG A CA 1
ATOM 1027 C C . ARG A 1 129 ? 14.281 12.159 -21.189 1.00 97.50 129 ARG A C 1
ATOM 1029 O O . ARG A 1 129 ? 13.405 12.300 -20.344 1.00 97.50 129 ARG A O 1
ATOM 1036 N N . THR A 1 130 ? 14.757 10.972 -21.545 1.00 97.50 130 THR A N 1
ATOM 1037 C CA . THR A 1 130 ? 14.303 9.723 -20.929 1.00 97.50 130 THR A CA 1
ATOM 1038 C C . THR A 1 130 ? 14.721 9.679 -19.464 1.00 97.50 130 THR A C 1
ATOM 1040 O O . THR A 1 130 ? 13.887 9.421 -18.603 1.00 97.50 130 THR A O 1
ATOM 1043 N N . GLN A 1 131 ? 15.971 10.032 -19.1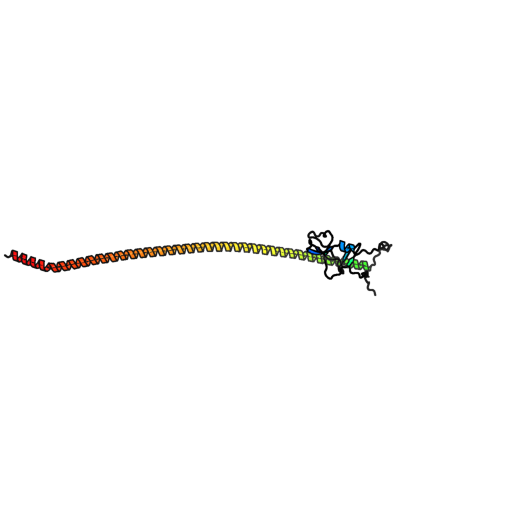57 1.00 97.69 131 GLN A N 1
ATOM 1044 C CA . GLN A 1 131 ? 16.467 10.094 -17.781 1.00 97.69 131 GLN A CA 1
ATOM 1045 C C . GLN A 1 131 ? 15.692 11.106 -16.929 1.00 97.69 131 GLN A C 1
ATOM 1047 O O . GLN A 1 131 ? 15.291 10.785 -15.811 1.00 97.69 131 GLN A O 1
ATOM 1052 N N . SER A 1 132 ? 15.417 12.305 -17.454 1.00 97.25 132 SER A N 1
ATOM 1053 C CA . SER A 1 132 ? 14.641 13.306 -16.709 1.00 97.25 132 SER A CA 1
ATOM 1054 C C . SER A 1 132 ? 13.187 12.881 -16.489 1.00 97.25 132 SER A C 1
ATOM 1056 O O . SER A 1 132 ? 12.610 13.184 -15.445 1.00 97.25 132 SER A O 1
ATOM 1058 N N . PHE A 1 133 ? 12.598 12.146 -17.434 1.00 98.12 133 PHE A N 1
ATOM 1059 C CA . PHE A 1 133 ? 11.260 11.582 -17.282 1.00 98.12 133 PHE A CA 1
ATOM 1060 C C . PHE A 1 133 ? 11.220 10.453 -16.244 1.00 98.12 133 PHE A C 1
ATOM 1062 O O . PHE A 1 133 ? 10.326 10.433 -15.401 1.00 98.12 133 PHE A O 1
ATOM 1069 N N . VAL A 1 134 ? 12.213 9.558 -16.246 1.00 98.44 134 VAL A N 1
ATOM 1070 C CA . VAL A 1 134 ? 12.347 8.503 -15.226 1.00 98.44 134 VAL A CA 1
ATOM 1071 C C . VAL A 1 134 ? 12.460 9.116 -13.831 1.00 98.44 134 VAL A C 1
ATOM 1073 O O . VAL A 1 134 ? 11.723 8.712 -12.935 1.00 98.44 134 VAL A O 1
ATOM 1076 N N . GLN A 1 135 ? 13.280 10.155 -13.659 1.00 97.81 135 GLN A N 1
ATOM 1077 C CA . GLN A 1 135 ? 13.397 10.863 -12.378 1.00 97.81 135 GLN A CA 1
ATOM 1078 C C . GLN A 1 135 ? 12.067 11.475 -11.914 1.00 97.81 135 GLN A C 1
ATOM 1080 O O . GLN A 1 135 ? 11.742 11.424 -10.729 1.00 97.81 135 GLN A O 1
ATOM 1085 N N . GLN A 1 136 ? 11.269 12.033 -12.830 1.00 97.94 136 GLN A N 1
ATOM 1086 C CA . GLN A 1 136 ? 9.934 12.536 -12.491 1.00 97.94 136 GLN A CA 1
ATOM 1087 C C . GLN A 1 136 ? 9.000 11.405 -12.050 1.00 97.94 136 GLN A C 1
ATOM 1089 O O . GLN A 1 136 ? 8.284 11.553 -11.059 1.00 97.94 136 GLN A O 1
ATOM 1094 N N . ILE A 1 137 ? 9.024 10.260 -12.739 1.00 98.00 137 ILE A N 1
ATOM 1095 C CA . ILE A 1 137 ? 8.239 9.085 -12.339 1.00 98.00 137 ILE A CA 1
ATOM 1096 C C . ILE A 1 137 ? 8.644 8.625 -10.940 1.00 98.00 137 ILE A C 1
ATOM 1098 O O . ILE A 1 137 ? 7.769 8.408 -10.106 1.00 98.00 137 ILE A O 1
ATOM 1102 N N . GLU A 1 138 ? 9.939 8.519 -10.650 1.00 98.38 138 GLU A N 1
ATOM 1103 C CA . GLU A 1 138 ? 10.427 8.126 -9.324 1.00 98.38 138 GLU A CA 1
ATOM 1104 C C . GLU A 1 138 ? 9.933 9.079 -8.231 1.00 98.38 138 GLU A C 1
ATOM 1106 O O . GLU A 1 138 ? 9.479 8.634 -7.176 1.00 98.38 138 GLU A O 1
ATOM 1111 N N . GLN A 1 139 ? 9.944 10.390 -8.487 1.00 97.88 139 GLN A N 1
ATOM 1112 C CA . GLN A 1 139 ? 9.386 11.377 -7.560 1.00 97.88 139 GLN A CA 1
ATOM 1113 C C . GLN A 1 139 ? 7.887 11.160 -7.321 1.00 97.88 139 GLN A C 1
ATOM 1115 O O . GLN A 1 139 ? 7.444 11.170 -6.170 1.00 97.88 139 GLN A O 1
ATOM 1120 N N . HIS A 1 140 ? 7.108 10.918 -8.377 1.00 97.38 140 HIS A N 1
ATOM 1121 C CA . HIS A 1 140 ? 5.674 10.647 -8.257 1.00 97.38 140 HIS A CA 1
ATOM 1122 C C . HIS A 1 140 ? 5.380 9.337 -7.523 1.00 97.38 140 HIS A C 1
ATOM 1124 O O . HIS A 1 140 ? 4.484 9.306 -6.680 1.00 97.38 140 HIS A O 1
ATOM 1130 N N . VAL A 1 141 ? 6.142 8.277 -7.796 1.00 98.56 141 VAL A N 1
ATOM 1131 C CA . VAL A 1 141 ? 6.017 6.988 -7.101 1.00 98.56 141 VAL A CA 1
ATOM 1132 C C . VAL A 1 141 ? 6.331 7.155 -5.617 1.00 98.56 141 VAL A C 1
ATOM 1134 O O . VAL A 1 141 ? 5.561 6.695 -4.779 1.00 98.56 141 VAL A O 1
ATOM 1137 N N . ASN A 1 142 ? 7.396 7.882 -5.275 1.00 98.44 142 ASN A N 1
ATOM 1138 C CA . ASN A 1 142 ? 7.747 8.152 -3.882 1.00 98.44 142 ASN A CA 1
ATOM 1139 C C . ASN A 1 142 ? 6.665 8.970 -3.159 1.00 98.44 142 ASN A C 1
ATOM 1141 O O . ASN A 1 142 ? 6.304 8.644 -2.028 1.00 98.44 142 ASN A O 1
ATOM 1145 N N . ALA A 1 143 ? 6.103 9.993 -3.808 1.00 97.62 143 ALA A N 1
ATOM 1146 C CA . ALA A 1 143 ? 5.005 10.777 -3.244 1.00 97.62 143 ALA A CA 1
ATOM 1147 C C . ALA A 1 143 ? 3.731 9.932 -3.046 1.00 97.62 143 ALA A C 1
ATOM 1149 O O . ALA A 1 143 ? 3.082 10.018 -2.003 1.00 97.62 143 ALA A O 1
ATOM 1150 N N . ALA A 1 144 ? 3.394 9.073 -4.014 1.00 97.69 144 ALA A N 1
ATOM 1151 C CA . ALA A 1 144 ? 2.269 8.149 -3.901 1.00 97.69 144 ALA A CA 1
ATOM 1152 C C . ALA A 1 144 ? 2.479 7.147 -2.756 1.00 97.69 144 ALA A C 1
ATOM 1154 O O . ALA A 1 144 ? 1.572 6.934 -1.953 1.00 97.69 144 ALA A O 1
ATOM 1155 N N . GLN A 1 145 ? 3.689 6.599 -2.621 1.00 98.00 145 GLN A N 1
ATOM 1156 C CA . GLN A 1 145 ? 4.044 5.685 -1.538 1.00 98.00 145 GLN A CA 1
ATOM 1157 C C . GLN A 1 145 ? 3.886 6.345 -0.163 1.00 98.00 145 GLN A C 1
ATOM 1159 O O . GLN A 1 145 ? 3.331 5.741 0.754 1.00 98.00 145 GLN A O 1
ATOM 1164 N N . GLN A 1 146 ? 4.322 7.600 -0.020 1.00 97.75 146 GLN A N 1
ATOM 1165 C CA . GLN A 1 146 ? 4.125 8.370 1.211 1.00 97.75 146 GLN A CA 1
ATOM 1166 C C . GLN A 1 146 ? 2.639 8.595 1.512 1.00 97.75 146 GLN A C 1
ATOM 1168 O O . GLN A 1 146 ? 2.216 8.445 2.656 1.00 97.75 146 GLN A O 1
ATOM 1173 N N . SER A 1 147 ? 1.831 8.909 0.496 1.00 97.50 147 SER A N 1
ATOM 1174 C CA . SER A 1 147 ? 0.385 9.080 0.664 1.00 97.50 147 SER A CA 1
ATOM 1175 C C . SER A 1 147 ? -0.306 7.784 1.105 1.00 97.50 147 SER A C 1
ATOM 1177 O O . SER A 1 147 ? -1.150 7.823 2.000 1.00 97.50 147 SER A O 1
ATOM 1179 N N . ILE A 1 148 ? 0.094 6.633 0.551 1.00 98.06 148 ILE A N 1
ATOM 1180 C CA . ILE A 1 148 ? -0.400 5.315 0.981 1.00 98.06 148 ILE A CA 1
ATOM 1181 C C . ILE A 1 148 ? -0.048 5.074 2.454 1.00 98.06 148 ILE A C 1
ATOM 1183 O O . ILE A 1 148 ? -0.923 4.736 3.245 1.00 98.06 148 ILE A O 1
ATOM 1187 N N . GLN A 1 149 ? 1.198 5.337 2.858 1.00 97.88 149 GLN A N 1
ATOM 1188 C CA . GLN A 1 149 ? 1.624 5.179 4.254 1.00 97.88 149 GLN A CA 1
ATOM 1189 C C . GLN A 1 149 ? 0.833 6.068 5.222 1.00 97.88 149 GLN A C 1
ATOM 1191 O O . GLN A 1 149 ? 0.477 5.625 6.315 1.00 97.88 149 GLN A O 1
ATOM 1196 N N . GLN A 1 150 ? 0.541 7.310 4.829 1.00 98.12 150 GLN A N 1
ATOM 1197 C CA . GLN A 1 150 ? -0.307 8.208 5.615 1.00 98.12 150 GLN A CA 1
ATOM 1198 C C . GLN A 1 150 ? -1.737 7.668 5.734 1.00 98.12 150 GLN A C 1
ATOM 1200 O O . GLN A 1 150 ? -2.314 7.692 6.821 1.00 98.12 150 GLN A O 1
ATOM 1205 N N . SER A 1 151 ? -2.293 7.130 4.645 1.00 97.50 151 SER A N 1
ATOM 1206 C CA . SER A 1 151 ? -3.610 6.491 4.663 1.00 97.50 151 SER A CA 1
ATOM 1207 C C . SER A 1 151 ? -3.642 5.285 5.607 1.00 97.50 151 SER A C 1
ATOM 1209 O O . SER A 1 151 ? -4.571 5.162 6.400 1.00 97.50 151 SER A O 1
ATOM 1211 N N . ASP A 1 152 ? -2.612 4.437 5.599 1.00 98.25 152 ASP A N 1
ATOM 1212 C CA . ASP A 1 152 ? -2.519 3.281 6.503 1.00 98.25 152 ASP A CA 1
ATOM 1213 C C . ASP A 1 152 ? -2.440 3.698 7.978 1.00 98.25 152 ASP A C 1
ATOM 1215 O O . ASP A 1 152 ? -2.976 3.031 8.865 1.00 98.25 152 ASP A O 1
ATOM 1219 N N . GLN A 1 153 ? -1.755 4.805 8.277 1.00 97.56 153 GLN A N 1
ATOM 1220 C CA . GLN A 1 153 ? -1.751 5.380 9.625 1.00 97.56 153 GLN A CA 1
ATOM 1221 C C . GLN A 1 153 ? -3.142 5.867 10.034 1.00 97.56 153 GLN A C 1
ATOM 1223 O O . GLN A 1 153 ? -3.578 5.578 11.146 1.00 97.56 153 GLN A O 1
ATOM 1228 N N . TYR A 1 154 ? -3.853 6.546 9.133 1.00 97.50 154 TYR A N 1
ATOM 1229 C CA . TYR A 1 154 ? -5.208 7.022 9.399 1.00 97.50 154 TYR A CA 1
ATOM 1230 C C . TYR A 1 154 ? -6.203 5.872 9.612 1.00 97.50 154 TYR A C 1
ATOM 1232 O O . TYR A 1 154 ? -7.008 5.924 10.539 1.00 97.50 154 TYR A O 1
ATOM 1240 N N . ILE A 1 155 ? -6.112 4.801 8.816 1.00 98.38 155 ILE A N 1
ATOM 1241 C CA . ILE A 1 155 ? -6.946 3.602 8.982 1.00 98.38 155 ILE A CA 1
ATOM 1242 C C . ILE A 1 155 ? -6.715 2.971 10.358 1.00 98.38 155 ILE A C 1
ATOM 1244 O O . ILE A 1 155 ? -7.684 2.697 11.060 1.00 98.38 155 ILE A O 1
ATOM 1248 N N . ARG A 1 156 ? -5.455 2.816 10.789 1.00 98.06 156 ARG A N 1
ATOM 1249 C CA . ARG A 1 156 ? -5.143 2.281 12.127 1.00 98.06 156 ARG A CA 1
ATOM 1250 C C . ARG A 1 156 ? -5.731 3.127 13.254 1.00 98.06 156 ARG A C 1
ATOM 1252 O O . ARG A 1 156 ? -6.245 2.568 14.216 1.00 98.06 156 ARG A O 1
ATOM 1259 N N . GLN A 1 157 ? -5.695 4.454 13.122 1.00 97.88 157 GLN A N 1
ATOM 1260 C CA . GLN A 1 157 ? -6.319 5.339 14.106 1.00 97.88 157 GLN A CA 1
ATOM 1261 C C . GLN A 1 157 ? -7.837 5.124 14.168 1.00 97.88 157 GLN A C 1
ATOM 1263 O O . GLN A 1 157 ? -8.403 5.005 15.250 1.00 97.88 157 GLN A O 1
ATOM 1268 N N . LEU A 1 158 ? -8.500 5.026 13.012 1.00 97.94 158 LEU A N 1
ATOM 1269 C CA . LEU A 1 158 ? -9.939 4.760 12.959 1.00 97.94 158 LEU A CA 1
ATOM 1270 C C . LEU A 1 158 ? -10.306 3.395 13.552 1.00 97.94 158 LEU A C 1
ATOM 1272 O O . LEU A 1 158 ? -11.351 3.268 14.190 1.00 97.94 158 LEU A O 1
ATOM 1276 N N . GLU A 1 159 ? -9.474 2.374 13.347 1.00 98.12 159 GLU A N 1
ATOM 1277 C CA . GLU A 1 159 ? -9.669 1.053 13.949 1.00 98.12 159 GLU A CA 1
ATOM 1278 C C . GLU A 1 159 ? -9.586 1.110 15.481 1.00 98.12 159 GLU A C 1
ATOM 1280 O O . GLU A 1 159 ? -10.439 0.530 16.159 1.00 98.12 159 GLU A O 1
ATOM 1285 N N . GLU A 1 160 ? -8.617 1.849 16.031 1.00 98.44 160 GLU A N 1
ATOM 1286 C CA . GLU A 1 160 ? -8.474 2.065 17.476 1.00 98.44 160 GLU A CA 1
ATOM 1287 C C . GLU A 1 160 ? -9.672 2.825 18.067 1.00 98.44 160 GLU A C 1
ATOM 1289 O O . GLU A 1 160 ? -10.239 2.417 19.089 1.00 98.44 160 GLU A O 1
ATOM 1294 N N . ASP A 1 161 ? -10.115 3.888 17.395 1.00 97.69 161 ASP A N 1
ATOM 1295 C CA . ASP A 1 161 ? -11.275 4.675 17.814 1.00 97.69 161 ASP A CA 1
ATOM 1296 C C . ASP A 1 161 ? -12.554 3.820 17.794 1.00 97.69 161 ASP A C 1
ATOM 1298 O O . ASP A 1 161 ? -13.361 3.848 18.730 1.00 97.69 161 ASP A O 1
ATOM 1302 N N . LEU A 1 162 ? -12.732 2.999 16.753 1.00 98.31 162 LEU A N 1
ATOM 1303 C CA . LEU A 1 162 ? -13.874 2.094 16.627 1.00 98.31 162 LEU A CA 1
ATOM 1304 C C . LEU A 1 162 ? -13.848 0.996 17.695 1.00 98.31 162 LEU A C 1
ATOM 1306 O O . LEU A 1 162 ? -14.897 0.639 18.240 1.00 98.31 162 LEU A O 1
ATOM 1310 N N . GLN A 1 163 ? -12.667 0.477 18.034 1.00 98.25 163 GLN A N 1
ATOM 1311 C CA . GLN A 1 163 ? -12.506 -0.474 19.131 1.00 98.25 163 GLN A CA 1
ATOM 1312 C C . GLN A 1 163 ? -12.864 0.168 20.476 1.00 98.25 163 GLN A C 1
ATOM 1314 O O . GLN A 1 163 ? -13.627 -0.417 21.248 1.00 98.25 163 GLN A O 1
ATOM 1319 N N . THR A 1 164 ? -12.375 1.380 20.733 1.00 98.25 164 THR A N 1
ATOM 1320 C CA . THR A 1 164 ? -12.700 2.151 21.940 1.00 98.25 164 THR A CA 1
ATOM 1321 C C . THR A 1 164 ? -14.203 2.392 22.053 1.00 98.25 164 THR A C 1
ATOM 1323 O O . THR A 1 164 ? -14.804 2.150 23.099 1.00 98.25 164 THR A O 1
ATOM 1326 N N . SER A 1 165 ? -14.846 2.800 20.958 1.00 97.38 165 SER A N 1
ATOM 1327 C CA . SER A 1 165 ? -16.293 3.019 20.920 1.00 97.38 165 SER A CA 1
ATOM 1328 C C . SER A 1 165 ? -17.081 1.736 21.214 1.00 97.38 165 SER A C 1
ATOM 1330 O O . SER A 1 165 ? -18.037 1.763 21.991 1.00 97.38 165 SER A O 1
ATOM 1332 N N . ARG A 1 166 ? -16.650 0.583 20.681 1.00 98.31 166 ARG A N 1
ATOM 1333 C CA . ARG A 1 166 ? -17.260 -0.718 21.012 1.00 98.31 166 ARG A CA 1
ATOM 1334 C C . ARG A 1 166 ? -17.139 -1.060 22.494 1.00 98.31 166 ARG A C 1
ATOM 1336 O O . ARG A 1 166 ? -18.110 -1.534 23.075 1.00 98.31 166 ARG A O 1
ATOM 1343 N N . GLN A 1 167 ? -15.985 -0.805 23.108 1.00 97.75 167 GLN A N 1
ATOM 1344 C CA . GLN A 1 167 ? -15.798 -1.031 24.545 1.00 97.75 167 GLN A CA 1
ATOM 1345 C C . GLN A 1 167 ? -16.720 -0.136 25.381 1.00 97.75 167 GLN A C 1
ATOM 1347 O O . GLN A 1 167 ? -17.332 -0.602 26.339 1.00 97.75 167 GLN A O 1
ATOM 1352 N N . GLN A 1 168 ? -16.872 1.133 24.997 1.00 96.75 168 GLN A N 1
ATOM 1353 C CA . GLN A 1 168 ? -17.802 2.046 25.664 1.00 96.75 168 GLN A CA 1
ATOM 1354 C C . GLN A 1 168 ? -19.257 1.578 25.535 1.00 96.75 168 GLN A C 1
ATOM 1356 O O . GLN A 1 168 ? -19.994 1.617 26.517 1.00 96.75 168 GLN A O 1
ATOM 1361 N N . LEU A 1 169 ? -19.670 1.091 24.360 1.00 98.12 169 LEU A N 1
ATOM 1362 C CA . LEU A 1 169 ? -21.015 0.539 24.166 1.00 98.12 169 LEU A CA 1
ATOM 1363 C C . LEU A 1 169 ? -21.272 -0.675 25.063 1.00 98.12 169 LEU A C 1
ATOM 1365 O O . LEU A 1 169 ? -22.318 -0.732 25.700 1.00 98.12 169 LEU A O 1
ATOM 1369 N N . GLN A 1 170 ? -20.305 -1.588 25.185 1.00 98.31 170 GLN A N 1
ATOM 1370 C CA . GLN A 1 170 ? -20.418 -2.734 26.093 1.00 98.31 170 GLN A CA 1
ATOM 1371 C C . GLN A 1 170 ? -20.606 -2.294 27.550 1.00 98.31 170 GLN A C 1
ATOM 1373 O O . GLN A 1 170 ? -21.489 -2.800 28.235 1.00 98.31 170 GLN A O 1
ATOM 1378 N N . GLN A 1 171 ? -19.846 -1.296 28.012 1.00 97.56 171 GLN A N 1
ATOM 1379 C CA . GLN A 1 171 ? -20.015 -0.758 29.367 1.00 97.56 171 GLN A CA 1
ATOM 1380 C C . GLN A 1 171 ? -21.397 -0.129 29.577 1.00 97.56 171 GLN A C 1
ATOM 1382 O O . GLN A 1 171 ? -22.004 -0.287 30.636 1.00 97.56 171 GLN A O 1
ATOM 1387 N N . VAL A 1 172 ? -21.912 0.584 28.572 1.00 98.12 172 VAL A N 1
ATOM 1388 C CA . VAL A 1 172 ? -23.262 1.157 28.629 1.00 98.12 172 VAL A CA 1
ATOM 1389 C C . VAL A 1 172 ? -24.320 0.052 28.685 1.00 98.12 172 VAL A C 1
ATOM 1391 O O . VAL A 1 172 ? -25.262 0.164 29.469 1.00 98.12 172 VAL A O 1
ATOM 1394 N N . GLU A 1 173 ? -24.169 -1.022 27.909 1.00 97.94 173 GLU A N 1
ATOM 1395 C CA . GLU A 1 173 ? -25.071 -2.180 27.944 1.00 97.94 173 GLU A CA 1
ATOM 1396 C C . GLU A 1 173 ? -25.053 -2.880 29.312 1.00 97.94 173 GLU A C 1
ATOM 1398 O O . GLU A 1 173 ? -26.113 -3.145 29.882 1.00 97.94 173 GLU A O 1
ATOM 1403 N N . GLU A 1 174 ? -23.874 -3.115 29.892 1.00 98.00 174 GLU A N 1
ATOM 1404 C CA . GLU A 1 174 ? -23.727 -3.682 31.241 1.00 98.00 174 GLU A CA 1
ATOM 1405 C C . GLU A 1 174 ? -24.380 -2.796 32.311 1.00 98.00 174 GLU A C 1
ATOM 1407 O O . GLU A 1 174 ? -25.081 -3.280 33.210 1.00 98.00 174 GLU A O 1
ATOM 1412 N N . TYR A 1 175 ? -24.206 -1.478 32.198 1.00 97.00 175 TYR A N 1
ATOM 1413 C CA . TYR A 1 175 ? -24.845 -0.520 33.094 1.00 97.00 175 TYR A CA 1
ATOM 1414 C C . TYR A 1 175 ? -26.373 -0.560 32.974 1.00 97.00 175 TYR A C 1
ATOM 1416 O O . TYR A 1 175 ? -27.076 -0.580 33.987 1.00 97.00 175 TYR A O 1
ATOM 1424 N N . GLN A 1 176 ? -26.904 -0.626 31.749 1.00 97.44 176 GLN A N 1
ATOM 1425 C CA . GLN A 1 176 ? -28.343 -0.757 31.511 1.00 97.44 176 GLN A CA 1
ATOM 1426 C C . GLN A 1 176 ? -28.903 -2.053 32.105 1.00 97.44 176 GLN A C 1
ATOM 1428 O O . GLN A 1 176 ? -29.948 -2.020 32.757 1.00 97.44 176 GLN A O 1
ATOM 1433 N N . GLN A 1 177 ? -28.204 -3.179 31.941 1.00 97.25 177 GLN A N 1
ATOM 1434 C CA . GLN A 1 177 ? -28.600 -4.454 32.545 1.00 97.25 177 GLN A CA 1
ATOM 1435 C C . GLN A 1 177 ? -28.614 -4.374 34.074 1.00 97.25 177 GLN A C 1
ATOM 1437 O O . GLN A 1 177 ? -29.568 -4.821 34.712 1.00 97.25 177 GLN A O 1
ATOM 1442 N N . THR A 1 178 ? -27.591 -3.756 34.664 1.00 97.81 178 THR A N 1
ATOM 1443 C CA . THR A 1 178 ? -27.509 -3.560 36.116 1.00 97.81 178 THR A CA 1
ATOM 1444 C C . THR A 1 178 ? -28.678 -2.718 36.624 1.00 97.81 178 THR A C 1
ATOM 1446 O O . THR A 1 178 ? -29.326 -3.086 37.604 1.00 97.81 178 THR A O 1
ATOM 1449 N N . MET A 1 179 ? -29.012 -1.626 35.931 1.00 96.19 179 MET A N 1
ATOM 1450 C CA . MET A 1 179 ? -30.167 -0.797 36.286 1.00 96.19 179 MET A CA 1
ATOM 1451 C C . MET A 1 179 ? -31.492 -1.559 36.186 1.00 96.19 179 MET A C 1
ATOM 1453 O O . MET A 1 179 ? -32.309 -1.476 37.100 1.00 96.19 179 MET A O 1
ATOM 1457 N N . GLN A 1 180 ? -31.685 -2.378 35.148 1.00 97.19 180 GLN A N 1
ATOM 1458 C CA . GLN A 1 180 ? -32.881 -3.220 35.037 1.00 97.19 180 GLN A CA 1
ATOM 1459 C C . GLN A 1 180 ? -33.004 -4.223 36.192 1.00 97.19 180 GLN A C 1
ATOM 1461 O O . GLN A 1 180 ? -34.104 -4.442 36.702 1.00 97.19 180 GLN A O 1
ATOM 1466 N N . GLN A 1 181 ? -31.895 -4.824 36.634 1.00 96.38 181 GLN A N 1
ATOM 1467 C CA . GLN A 1 181 ? -31.900 -5.732 37.785 1.00 96.38 181 GLN A CA 1
ATOM 1468 C C . GLN A 1 181 ? -32.256 -5.005 39.085 1.00 96.38 181 GLN A C 1
ATOM 1470 O O . GLN A 1 181 ? -33.035 -5.528 39.886 1.00 96.38 181 GLN A O 1
ATOM 1475 N N . ILE A 1 182 ? -31.727 -3.795 39.285 1.00 96.31 182 ILE A N 1
ATOM 1476 C CA . ILE A 1 182 ? -32.065 -2.956 40.441 1.00 96.31 182 ILE A CA 1
ATOM 1477 C C . ILE A 1 182 ? -33.560 -2.622 40.434 1.00 96.31 182 ILE A C 1
ATOM 1479 O O . ILE A 1 182 ? -34.221 -2.797 41.460 1.00 96.31 182 ILE A O 1
ATOM 1483 N N . ASP A 1 183 ? -34.117 -2.222 39.289 1.00 95.69 183 ASP A N 1
ATOM 1484 C CA . ASP A 1 183 ? -35.543 -1.912 39.154 1.00 95.69 183 ASP A CA 1
ATOM 1485 C C . ASP A 1 183 ? -36.428 -3.131 39.455 1.00 95.69 183 ASP A C 1
ATOM 1487 O O . ASP A 1 183 ? -37.406 -3.028 40.201 1.00 95.69 183 ASP A O 1
ATOM 1491 N N . GLN A 1 184 ? -36.070 -4.313 38.946 1.00 95.88 184 GLN A N 1
ATOM 1492 C CA . GLN A 1 184 ? -36.775 -5.561 39.263 1.00 95.88 184 GLN A CA 1
ATOM 1493 C C . GLN A 1 184 ? -36.676 -5.911 40.758 1.00 95.88 184 GLN A C 1
ATOM 1495 O O . GLN A 1 184 ? -37.670 -6.297 41.386 1.00 95.88 184 GLN A O 1
ATOM 1500 N N . GLY A 1 185 ? -35.502 -5.735 41.367 1.00 96.12 185 GLY A N 1
ATOM 1501 C CA . GLY A 1 185 ? -35.292 -5.915 42.805 1.00 96.12 185 GLY A CA 1
ATOM 1502 C C . GLY A 1 185 ? -36.138 -4.957 43.653 1.00 96.12 185 GLY A C 1
ATOM 1503 O O . GLY A 1 185 ? -36.761 -5.360 44.641 1.00 96.12 185 GLY A O 1
ATOM 1504 N N . ALA A 1 186 ? -36.237 -3.693 43.241 1.00 95.56 186 ALA A N 1
ATOM 1505 C CA . ALA A 1 186 ? -37.085 -2.703 43.894 1.00 95.56 186 ALA A CA 1
ATOM 1506 C C . ALA A 1 186 ? -38.576 -3.064 43.773 1.00 95.56 186 ALA A C 1
ATOM 1508 O O . ALA A 1 186 ? -39.302 -3.029 44.771 1.00 95.56 186 ALA A O 1
ATOM 1509 N N . GLN A 1 187 ? -39.032 -3.486 42.587 1.00 95.25 187 GLN A N 1
ATOM 1510 C CA . GLN A 1 187 ? -40.418 -3.908 42.359 1.00 95.25 187 GLN A CA 1
ATOM 1511 C C . GLN A 1 187 ? -40.800 -5.129 43.201 1.00 95.25 187 GLN A C 1
ATOM 1513 O O . GLN A 1 187 ? -41.856 -5.130 43.838 1.00 95.25 187 GLN A O 1
ATOM 1518 N N . THR A 1 188 ? -39.943 -6.152 43.258 1.00 95.12 188 THR A N 1
ATOM 1519 C CA . THR A 1 188 ? -40.193 -7.353 44.074 1.00 95.12 188 THR A CA 1
ATOM 1520 C C . THR A 1 188 ? -40.247 -7.018 45.565 1.00 95.12 188 THR A C 1
ATOM 1522 O O . THR A 1 188 ? -41.168 -7.451 46.260 1.00 95.12 188 THR A O 1
ATOM 1525 N N . THR A 1 189 ? -39.342 -6.165 46.053 1.00 93.88 189 THR A N 1
ATOM 1526 C CA . THR A 1 189 ? -39.352 -5.675 47.443 1.00 93.88 189 THR A CA 1
ATOM 1527 C C . THR A 1 189 ? -40.630 -4.889 47.756 1.00 93.88 189 THR A C 1
ATOM 1529 O O . THR A 1 189 ? -41.256 -5.078 48.808 1.00 93.88 189 THR A O 1
ATOM 1532 N N . GLN A 1 190 ? -41.076 -4.037 46.829 1.00 94.19 190 GLN A N 1
ATOM 1533 C CA . GLN A 1 190 ? -42.318 -3.281 46.977 1.00 94.19 190 GLN A CA 1
ATOM 1534 C C . GLN A 1 190 ? -43.546 -4.203 46.997 1.00 94.19 190 GLN A C 1
ATOM 1536 O O . GLN A 1 190 ? -44.433 -4.022 47.835 1.00 94.19 190 GLN A O 1
ATOM 1541 N N . GLN A 1 191 ? -43.601 -5.213 46.123 1.00 93.06 191 GLN A N 1
ATOM 1542 C CA . GLN A 1 191 ? -44.682 -6.203 46.091 1.00 93.06 191 GLN A CA 1
ATOM 1543 C C . GLN A 1 191 ? -44.734 -7.036 47.374 1.00 93.06 191 GLN A C 1
ATOM 1545 O O . GLN A 1 191 ? -45.807 -7.185 47.956 1.00 93.06 191 GLN A O 1
ATOM 1550 N N . GLN A 1 192 ? -43.589 -7.513 47.869 1.00 94.25 192 GLN A N 1
ATOM 1551 C CA . GLN A 1 192 ? -43.516 -8.230 49.144 1.00 94.25 192 GLN A CA 1
ATOM 1552 C C . GLN A 1 192 ? -44.004 -7.366 50.311 1.00 94.25 192 GLN A C 1
ATOM 1554 O O . GLN A 1 192 ? -44.725 -7.850 51.183 1.00 94.25 192 GLN A O 1
ATOM 1559 N N . THR A 1 193 ? -43.652 -6.078 50.319 1.00 92.38 193 THR A N 1
ATOM 1560 C CA . THR A 1 193 ? -44.113 -5.133 51.345 1.00 92.38 193 THR A CA 1
ATOM 1561 C C . THR A 1 193 ? -45.625 -4.920 51.263 1.00 92.38 193 THR A C 1
ATOM 1563 O O . THR A 1 193 ? -46.307 -4.971 52.285 1.00 92.38 193 THR A O 1
ATOM 1566 N N . ARG A 1 194 ? -46.181 -4.766 50.052 1.00 92.69 194 ARG A N 1
ATOM 1567 C CA . ARG A 1 194 ? -47.636 -4.684 49.840 1.00 92.69 194 ARG A CA 1
ATOM 1568 C C . ARG A 1 194 ? -48.356 -5.950 50.305 1.00 92.69 194 ARG A C 1
ATOM 1570 O O . ARG A 1 194 ? -49.345 -5.830 51.018 1.00 92.69 194 ARG A O 1
ATOM 1577 N N . ALA A 1 195 ? -47.839 -7.133 49.976 1.00 93.81 195 ALA A N 1
ATOM 1578 C CA . ALA A 1 195 ? -48.417 -8.409 50.394 1.00 93.81 195 ALA A CA 1
ATOM 1579 C C . ALA A 1 195 ? -48.385 -8.588 51.922 1.00 93.81 195 ALA A C 1
ATOM 1581 O O . ALA A 1 195 ? -49.372 -9.007 52.523 1.00 93.81 195 ALA A O 1
ATOM 1582 N N . LYS A 1 196 ? -47.276 -8.218 52.582 1.00 93.75 196 LYS A N 1
ATOM 1583 C CA . LYS A 1 196 ? -47.189 -8.215 54.054 1.00 93.75 196 LYS A CA 1
ATOM 1584 C C . LYS A 1 196 ? -48.198 -7.251 54.681 1.00 93.75 196 LYS A C 1
ATOM 1586 O O . LYS A 1 196 ? -48.867 -7.628 55.639 1.00 93.75 196 LYS A O 1
ATOM 1591 N N . ASN A 1 197 ? -48.334 -6.046 54.128 1.00 93.62 197 ASN A N 1
ATOM 1592 C CA . ASN A 1 197 ? -49.298 -5.058 54.611 1.00 93.62 197 ASN A CA 1
ATOM 1593 C C . ASN A 1 197 ? -50.748 -5.531 54.419 1.00 93.62 197 ASN A C 1
ATOM 1595 O O . ASN A 1 197 ? -51.549 -5.367 55.332 1.00 93.62 197 ASN A O 1
ATOM 1599 N N . GLN A 1 198 ? -51.078 -6.157 53.284 1.00 94.25 198 GLN A N 1
ATOM 1600 C CA . GLN A 1 198 ? -52.399 -6.758 53.049 1.00 94.25 198 GLN A CA 1
ATOM 1601 C C . GLN A 1 198 ? -52.701 -7.865 54.062 1.00 94.25 198 GLN A C 1
ATOM 1603 O O . GLN A 1 198 ? -53.705 -7.780 54.758 1.00 94.25 198 GLN A O 1
ATOM 1608 N N . ASN A 1 199 ? -51.777 -8.812 54.259 1.00 94.69 199 ASN A N 1
ATOM 1609 C CA . ASN A 1 199 ? -51.929 -9.864 55.270 1.00 94.69 199 ASN A CA 1
ATOM 1610 C C . ASN A 1 199 ? -52.137 -9.305 56.689 1.00 94.69 199 ASN A C 1
ATOM 1612 O O . ASN A 1 199 ? -52.850 -9.900 57.497 1.00 94.69 199 ASN A O 1
ATOM 1616 N N . PHE A 1 200 ? -51.499 -8.178 57.022 1.00 94.81 200 PHE A N 1
ATOM 1617 C CA . PHE A 1 200 ? -51.705 -7.512 58.307 1.00 94.81 200 PHE A CA 1
ATOM 1618 C C . PHE A 1 200 ? -53.102 -6.883 58.415 1.00 94.81 200 PHE A C 1
ATOM 1620 O O . PHE A 1 200 ? -53.758 -7.035 59.447 1.00 94.81 200 PHE A O 1
ATOM 1627 N N . ILE A 1 201 ? -53.567 -6.203 57.362 1.00 93.50 201 ILE A N 1
ATOM 1628 C CA . ILE A 1 201 ? -54.918 -5.625 57.295 1.00 93.50 201 ILE A CA 1
ATOM 1629 C C . ILE A 1 201 ? -55.979 -6.724 57.422 1.00 93.50 201 ILE A C 1
ATOM 1631 O O . ILE A 1 201 ? -56.880 -6.589 58.247 1.00 93.50 201 ILE A O 1
ATOM 1635 N N . ASP A 1 202 ? -55.834 -7.827 56.688 1.00 92.62 202 ASP A N 1
ATOM 1636 C CA . ASP A 1 202 ? -56.781 -8.947 56.708 1.00 92.62 202 ASP A CA 1
ATOM 1637 C C . ASP A 1 202 ? -56.877 -9.571 58.106 1.00 92.62 202 ASP A C 1
ATOM 1639 O O . ASP A 1 202 ? -57.970 -9.691 58.660 1.00 92.62 202 ASP A O 1
ATOM 1643 N N . ARG A 1 203 ? -55.735 -9.845 58.754 1.00 93.50 203 ARG A N 1
ATOM 1644 C CA . ARG A 1 203 ? -55.710 -10.318 60.152 1.00 93.50 203 ARG A CA 1
ATOM 1645 C C . ARG A 1 203 ? -56.337 -9.324 61.126 1.00 93.50 203 ARG A C 1
ATOM 1647 O O . ARG A 1 203 ? -56.975 -9.724 62.095 1.00 93.50 203 ARG A O 1
ATOM 1654 N N . THR A 1 204 ? -56.148 -8.026 60.896 1.00 92.38 204 THR A N 1
ATOM 1655 C CA . THR A 1 204 ? -56.734 -6.983 61.748 1.00 92.38 204 THR A CA 1
ATOM 1656 C C . THR A 1 204 ? -58.256 -6.958 61.594 1.00 92.38 204 THR A C 1
ATOM 1658 O O . THR A 1 204 ? -58.965 -6.858 62.593 1.00 92.38 204 THR A O 1
ATOM 1661 N N . LEU A 1 205 ? -58.771 -7.113 60.371 1.00 93.38 205 LEU A N 1
ATOM 1662 C CA . LEU A 1 205 ? -60.205 -7.228 60.100 1.00 93.38 205 LEU A CA 1
ATOM 1663 C C . LEU A 1 205 ? -60.811 -8.496 60.716 1.00 93.38 205 LEU A C 1
ATOM 1665 O O . LEU A 1 205 ? -61.889 -8.407 61.302 1.00 93.38 205 LEU A O 1
ATOM 1669 N N . GLU A 1 206 ? -60.117 -9.638 60.666 1.00 93.62 206 GLU A N 1
ATOM 1670 C CA . GLU A 1 206 ? -60.538 -10.868 61.358 1.00 93.62 206 GLU A CA 1
ATOM 1671 C C . GLU A 1 206 ? -60.664 -10.649 62.872 1.00 93.62 206 GLU A C 1
ATOM 1673 O O . GLU A 1 206 ? -61.697 -10.966 63.466 1.00 93.62 206 GLU A O 1
ATOM 1678 N N . ILE A 1 207 ? -59.644 -10.046 63.495 1.00 93.75 207 ILE A N 1
ATOM 1679 C CA . ILE A 1 207 ? -59.646 -9.742 64.932 1.00 93.75 207 ILE A CA 1
ATOM 1680 C C . ILE A 1 207 ? -60.789 -8.776 65.280 1.00 93.75 207 ILE A C 1
ATOM 1682 O O . ILE A 1 207 ? -61.553 -9.040 66.209 1.00 93.75 207 ILE A O 1
ATOM 1686 N N . CYS A 1 208 ? -60.956 -7.685 64.529 1.00 92.31 208 CYS A N 1
ATOM 1687 C CA . CYS A 1 208 ? -62.057 -6.737 64.723 1.00 92.31 208 CYS A CA 1
ATOM 1688 C C . CYS A 1 208 ? -63.433 -7.399 64.545 1.00 92.31 208 CYS A C 1
ATOM 1690 O O . CYS A 1 208 ? -64.354 -7.097 65.304 1.00 92.31 208 CYS A O 1
ATOM 1692 N N . GLY A 1 209 ? -63.572 -8.325 63.593 1.00 93.00 209 GLY A N 1
ATOM 1693 C CA . GLY A 1 209 ? -64.780 -9.127 63.403 1.00 93.00 209 GLY A CA 1
ATOM 1694 C C . GLY A 1 209 ? -65.104 -9.989 64.625 1.00 93.00 209 GLY A C 1
ATOM 1695 O O . GLY A 1 209 ? -66.244 -9.987 65.091 1.00 93.00 209 GLY A O 1
ATOM 1696 N N . LEU A 1 210 ? -64.099 -10.656 65.206 1.00 94.06 210 LEU A N 1
ATOM 1697 C CA . LEU A 1 210 ? -64.255 -11.424 66.447 1.00 94.06 210 LEU A CA 1
ATOM 1698 C C . LEU A 1 210 ? -64.660 -10.532 67.631 1.00 94.06 210 LEU A C 1
ATOM 1700 O O . LEU A 1 210 ? -65.587 -10.882 68.363 1.00 94.06 210 LEU A O 1
ATOM 1704 N N . PHE A 1 211 ? -64.031 -9.364 67.799 1.00 94.12 211 PHE A N 1
ATOM 1705 C CA . PHE A 1 211 ? -64.428 -8.394 68.829 1.00 94.12 211 PHE A CA 1
ATOM 1706 C C . PHE A 1 211 ? -65.852 -7.871 68.616 1.00 94.12 211 PHE A C 1
ATOM 1708 O O . PHE A 1 211 ? -66.600 -7.741 69.584 1.00 94.12 211 PHE A O 1
ATOM 1715 N N . GLY A 1 212 ? -66.250 -7.612 67.368 1.00 92.44 212 GLY A N 1
ATOM 1716 C CA . GLY A 1 212 ? -67.608 -7.198 67.019 1.00 92.44 212 GLY A CA 1
ATOM 1717 C C . GLY A 1 212 ? -68.653 -8.255 67.382 1.00 92.44 212 GLY A C 1
ATOM 1718 O O . GLY A 1 212 ? -69.662 -7.929 68.007 1.00 92.44 212 GLY A O 1
ATOM 1719 N N . LEU A 1 213 ? -68.389 -9.530 67.072 1.00 92.81 213 LEU A N 1
ATOM 1720 C CA . LEU A 1 213 ? -69.247 -10.652 67.470 1.00 92.81 213 LEU A CA 1
ATOM 1721 C C . LEU A 1 213 ? -69.309 -10.815 68.991 1.00 92.81 213 LEU A C 1
ATOM 1723 O O . LEU A 1 213 ? -70.392 -10.999 69.545 1.00 92.81 213 LEU A O 1
ATOM 1727 N N . MET A 1 214 ? -68.168 -10.702 69.675 1.00 92.75 214 MET A N 1
ATOM 1728 C CA . MET A 1 214 ? -68.098 -10.761 71.135 1.00 92.75 214 MET A CA 1
ATOM 1729 C C . MET A 1 214 ? -68.901 -9.624 71.783 1.00 92.75 214 MET A C 1
ATOM 1731 O O . MET A 1 214 ? -69.643 -9.860 72.735 1.00 92.75 214 MET A O 1
ATOM 1735 N N . TYR A 1 215 ? -68.806 -8.404 71.249 1.00 93.62 215 TYR A N 1
ATOM 1736 C CA . TYR A 1 215 ? -69.573 -7.251 71.717 1.00 93.62 215 TYR A CA 1
ATOM 1737 C C . TYR A 1 215 ? -71.074 -7.424 71.466 1.00 93.62 215 TYR A C 1
ATOM 1739 O O . TYR A 1 215 ? -71.875 -7.206 72.371 1.00 93.62 215 TYR A O 1
ATOM 1747 N N . ALA A 1 216 ? -71.470 -7.877 70.274 1.00 90.50 216 ALA A N 1
ATOM 1748 C CA . ALA A 1 216 ? -72.868 -8.167 69.961 1.00 90.50 216 ALA A CA 1
ATOM 1749 C C . ALA A 1 216 ? -73.445 -9.246 70.892 1.00 90.50 216 ALA A C 1
ATOM 1751 O O . ALA A 1 216 ? -74.541 -9.079 71.426 1.00 90.50 216 ALA A O 1
ATOM 1752 N N . TRP A 1 217 ? -72.688 -10.319 71.142 1.00 94.81 217 TRP A N 1
ATOM 1753 C CA . TRP A 1 217 ? -73.058 -11.361 72.099 1.00 94.81 217 TRP A CA 1
ATOM 1754 C C . TRP A 1 217 ? -73.220 -10.799 73.516 1.00 94.81 217 TRP A C 1
ATOM 1756 O O . TRP A 1 217 ? -74.229 -11.069 74.165 1.00 94.81 217 TRP A O 1
ATOM 1766 N N . TYR A 1 218 ? -72.285 -9.960 73.969 1.00 93.88 218 TYR A N 1
ATOM 1767 C CA . TYR A 1 218 ? -72.353 -9.292 75.270 1.00 93.88 218 TYR A CA 1
ATOM 1768 C C . TYR A 1 218 ? -73.585 -8.385 75.403 1.00 93.88 218 TYR A C 1
ATOM 1770 O O . TYR A 1 218 ? -74.283 -8.443 76.414 1.00 93.88 218 TYR A O 1
ATOM 1778 N N . VAL A 1 219 ? -73.899 -7.582 74.381 1.00 91.44 219 VAL A N 1
ATOM 1779 C CA . VAL A 1 219 ? -75.093 -6.720 74.363 1.00 91.44 219 VAL A CA 1
ATOM 1780 C C . VAL A 1 219 ? -76.374 -7.556 74.402 1.00 91.44 219 VAL A C 1
ATOM 1782 O O . VAL A 1 219 ? -77.263 -7.269 75.202 1.00 91.44 219 VAL A O 1
ATOM 1785 N N . MET A 1 220 ? -76.463 -8.620 73.597 1.00 90.69 220 MET A N 1
ATOM 1786 C CA . MET A 1 220 ? -77.611 -9.537 73.609 1.00 90.69 220 MET A CA 1
ATOM 1787 C C . MET A 1 220 ? -77.772 -10.223 74.971 1.00 90.69 220 MET A C 1
ATOM 1789 O O . MET A 1 220 ? -78.884 -10.311 75.492 1.00 90.69 220 MET A O 1
ATOM 1793 N N . TYR A 1 221 ? -76.664 -10.650 75.582 1.00 91.56 221 TYR A N 1
ATOM 1794 C CA . TYR A 1 221 ? -76.644 -11.224 76.925 1.00 91.56 221 TYR A CA 1
ATOM 1795 C C . TYR A 1 221 ? -77.109 -10.219 77.989 1.00 91.56 221 TYR A C 1
ATOM 1797 O O . TYR A 1 221 ? -77.931 -10.558 78.842 1.00 91.56 221 TYR A O 1
ATOM 1805 N N . ALA A 1 222 ? -76.638 -8.970 77.927 1.00 86.88 222 ALA A N 1
ATOM 1806 C CA . ALA A 1 222 ? -77.058 -7.903 78.832 1.00 86.88 222 ALA A CA 1
ATOM 1807 C C . ALA A 1 222 ? -78.566 -7.629 78.710 1.00 86.88 222 ALA A C 1
ATOM 1809 O O . ALA A 1 222 ? -79.276 -7.655 79.711 1.00 86.88 222 ALA A O 1
ATOM 1810 N N . ILE A 1 223 ? -79.087 -7.455 77.490 1.00 86.75 223 ILE A N 1
ATOM 1811 C CA . ILE A 1 223 ? -80.523 -7.232 77.246 1.00 86.75 223 ILE A CA 1
ATOM 1812 C C . ILE A 1 223 ? -81.367 -8.397 77.787 1.00 86.75 223 ILE A C 1
ATOM 1814 O O . ILE A 1 223 ? -82.382 -8.165 78.441 1.00 86.75 223 ILE A O 1
ATOM 1818 N N . ALA A 1 224 ? -80.942 -9.644 77.566 1.00 85.31 224 ALA A N 1
ATOM 1819 C CA . ALA A 1 224 ? -81.658 -10.827 78.046 1.00 85.31 224 ALA A CA 1
ATOM 1820 C C . ALA A 1 224 ? -81.631 -10.984 79.580 1.00 85.31 224 ALA A C 1
ATOM 1822 O O . ALA A 1 224 ? -82.569 -11.530 80.160 1.00 85.31 224 ALA A O 1
ATOM 1823 N N . SER A 1 225 ? -80.583 -10.497 80.250 1.00 80.75 225 SER A N 1
ATOM 1824 C CA . SER A 1 225 ? -80.432 -10.567 81.713 1.00 80.75 225 SER A CA 1
ATOM 1825 C C . SER A 1 225 ? -81.061 -9.382 82.465 1.00 80.75 225 SER A C 1
ATOM 1827 O O . SER A 1 225 ? -81.384 -9.515 83.646 1.00 80.75 225 SER A O 1
ATOM 1829 N N . TYR A 1 226 ? -81.331 -8.258 81.792 1.00 77.25 226 TYR A N 1
ATOM 1830 C CA . TYR A 1 226 ? -82.051 -7.103 82.351 1.00 77.25 226 TYR A CA 1
ATOM 1831 C C . TYR A 1 226 ? -83.443 -7.412 82.953 1.00 77.25 226 TYR A C 1
ATOM 1833 O O . TYR A 1 226 ? -83.725 -6.924 84.047 1.00 77.25 226 TYR A O 1
ATOM 1841 N N . PRO A 1 227 ? -84.337 -8.216 82.339 1.00 71.88 227 PRO A N 1
ATOM 1842 C CA . PRO A 1 227 ? -85.621 -8.537 82.969 1.00 71.88 227 PRO A CA 1
ATOM 1843 C C . PRO A 1 227 ? -85.458 -9.360 84.254 1.00 71.88 227 PRO A C 1
ATOM 1845 O O . PRO A 1 227 ? -86.244 -9.194 85.184 1.00 71.88 227 PRO A O 1
ATOM 1848 N N . LEU A 1 228 ? -84.416 -10.193 84.360 1.00 60.84 228 LEU A N 1
ATOM 1849 C CA . LEU A 1 228 ? -84.130 -10.949 85.581 1.00 60.84 228 LEU A CA 1
ATOM 1850 C C . LEU A 1 228 ? -83.665 -10.033 86.713 1.00 60.84 228 LEU A C 1
ATOM 1852 O O . LEU A 1 228 ? -84.130 -10.201 87.834 1.00 60.84 228 LEU A O 1
ATOM 1856 N N . SER A 1 229 ? -82.813 -9.038 86.454 1.00 63.06 229 SER A N 1
ATOM 1857 C CA . SER A 1 229 ? -82.388 -8.102 87.506 1.00 63.06 229 SER A CA 1
ATOM 1858 C C . SER A 1 229 ? -83.539 -7.230 88.016 1.00 63.06 229 SER A C 1
ATOM 1860 O O . SER A 1 229 ? -83.609 -6.964 89.214 1.00 63.06 229 SER A O 1
ATOM 1862 N N . ILE A 1 230 ? -84.488 -6.856 87.150 1.00 65.44 230 ILE A N 1
ATOM 1863 C CA . ILE A 1 230 ? -85.718 -6.162 87.558 1.00 65.44 230 ILE A CA 1
ATOM 1864 C C . ILE A 1 230 ? -86.595 -7.089 88.410 1.00 65.44 230 ILE A C 1
ATOM 1866 O O . ILE A 1 230 ? -87.063 -6.672 89.464 1.00 65.44 230 ILE A O 1
ATOM 1870 N N . VAL A 1 231 ? -86.772 -8.358 88.027 1.00 63.75 231 VAL A N 1
ATOM 1871 C CA . VAL A 1 231 ? -87.543 -9.332 88.825 1.00 63.75 231 VAL A CA 1
ATOM 1872 C C . VAL A 1 231 ? -86.872 -9.624 90.172 1.00 63.75 231 VAL A C 1
ATOM 1874 O O . VAL A 1 231 ? -87.556 -9.626 91.191 1.00 63.75 231 VAL A O 1
ATOM 1877 N N . TYR A 1 232 ? -85.550 -9.808 90.217 1.00 65.56 232 TYR A N 1
ATOM 1878 C CA . TYR A 1 232 ? -84.803 -9.973 91.470 1.00 65.56 232 TYR A CA 1
ATOM 1879 C C . TYR A 1 232 ? -84.824 -8.700 92.327 1.00 65.56 232 TYR A C 1
ATOM 1881 O O . TYR A 1 232 ? -84.942 -8.797 93.545 1.00 65.56 232 TYR A O 1
ATOM 1889 N N . GLY A 1 233 ? -84.786 -7.511 91.719 1.00 65.00 233 GLY A N 1
ATOM 1890 C CA . GLY A 1 233 ? -84.957 -6.237 92.417 1.00 65.00 233 GLY A CA 1
ATOM 1891 C C . GLY A 1 233 ? -86.353 -6.084 93.028 1.00 65.00 233 GLY A C 1
ATOM 1892 O O . GLY A 1 233 ? -86.474 -5.726 94.196 1.00 65.00 233 GLY A O 1
ATOM 1893 N N . VAL A 1 234 ? -87.411 -6.427 92.286 1.00 66.06 234 VAL A N 1
ATOM 1894 C CA . VAL A 1 234 ? -88.802 -6.387 92.777 1.00 66.06 234 VAL A CA 1
ATOM 1895 C C . VAL A 1 234 ? -89.047 -7.455 93.850 1.00 66.06 234 VAL A C 1
ATOM 1897 O O . VAL A 1 234 ? -89.661 -7.156 94.873 1.00 66.06 234 VAL A O 1
ATOM 1900 N N . MET A 1 235 ? -88.510 -8.668 93.685 1.00 61.38 235 MET A N 1
ATOM 1901 C CA . MET A 1 235 ? -88.555 -9.720 94.712 1.00 61.38 235 MET A CA 1
ATOM 1902 C C . MET A 1 235 ? -87.790 -9.322 95.983 1.00 61.38 235 MET A C 1
ATOM 1904 O O . MET A 1 235 ? -88.269 -9.573 97.086 1.00 61.38 235 MET A O 1
ATOM 1908 N N . SER A 1 236 ? -86.637 -8.656 95.856 1.00 66.44 236 SER A N 1
ATOM 1909 C CA . SER A 1 236 ? -85.872 -8.168 97.010 1.00 66.44 236 SER A CA 1
ATOM 1910 C C . SER A 1 236 ? -86.578 -7.022 97.742 1.00 66.44 236 SER A C 1
ATOM 1912 O O . SER A 1 236 ? -86.457 -6.932 98.960 1.00 66.44 236 SER A O 1
ATOM 1914 N N . ILE A 1 237 ? -87.324 -6.164 97.035 1.00 65.56 237 ILE A N 1
ATOM 1915 C CA . ILE A 1 237 ? -88.157 -5.123 97.659 1.00 65.56 237 ILE A CA 1
ATOM 1916 C C . ILE A 1 237 ? -89.381 -5.751 98.347 1.00 65.56 237 ILE A C 1
ATOM 1918 O O . ILE A 1 237 ? -89.722 -5.334 99.449 1.00 65.56 237 ILE A O 1
ATOM 1922 N N . MET A 1 238 ? -90.004 -6.790 97.772 1.00 59.47 238 MET A N 1
ATOM 1923 C CA . MET A 1 238 ? -91.105 -7.507 98.438 1.00 59.47 238 MET A CA 1
ATOM 1924 C C . MET A 1 238 ? -90.668 -8.218 99.726 1.00 59.47 238 MET A C 1
ATOM 1926 O O . MET A 1 238 ? -91.402 -8.176 100.706 1.00 59.47 238 MET A O 1
ATOM 1930 N N . TYR A 1 239 ? -89.473 -8.815 99.765 1.00 61.34 239 TYR A N 1
ATOM 1931 C CA . TYR A 1 239 ? -88.947 -9.458 100.980 1.00 61.34 239 TYR A CA 1
ATOM 1932 C C . TYR A 1 239 ? -88.587 -8.481 102.111 1.00 61.34 239 TYR A C 1
ATOM 1934 O O . TYR A 1 239 ? -88.425 -8.914 103.244 1.00 61.34 239 TYR A O 1
ATOM 1942 N N . LEU A 1 240 ? -88.445 -7.185 101.820 1.00 59.97 240 LEU A N 1
ATOM 1943 C CA . LEU A 1 240 ? -88.139 -6.145 102.810 1.00 59.97 240 LEU A CA 1
ATOM 1944 C C . LEU A 1 240 ? -89.392 -5.451 103.373 1.00 59.97 240 LEU A C 1
ATOM 1946 O O . LEU A 1 240 ? -89.275 -4.661 104.307 1.00 59.97 240 LEU A O 1
ATOM 1950 N N . VAL A 1 241 ? -90.572 -5.712 102.800 1.00 53.03 241 VAL A N 1
ATOM 1951 C CA . VAL A 1 241 ? -91.857 -5.095 103.192 1.00 53.03 241 VAL A CA 1
ATOM 1952 C C . VAL A 1 241 ? -92.797 -6.098 103.894 1.00 53.03 241 VAL A C 1
ATOM 1954 O O . VAL A 1 241 ? -93.877 -5.719 104.345 1.00 53.03 241 VAL A O 1
ATOM 1957 N N . CYS A 1 242 ? -92.378 -7.354 104.060 1.00 48.16 242 CYS A N 1
ATOM 1958 C CA . CYS A 1 242 ? -92.987 -8.324 104.978 1.00 48.16 242 CYS A CA 1
ATOM 1959 C C . CYS A 1 242 ? -92.093 -8.523 106.204 1.00 48.16 242 CYS A C 1
ATOM 1961 O O . CYS A 1 242 ? -92.663 -8.671 107.307 1.00 48.16 242 CYS A O 1
#

Radius of gyration: 64.51 Å; chains: 1; bounding box: 142×52×172 Å

Foldseek 3Di:
DDDPDPPDPPPPPPPDQDDADWDQDPQVRAIKGFPVSVCVVAPQFPFKDQVPHTFDWDADPVRHHDVVTIGGDDPPGRIDTDHDDPPPDPVPPPDDDDPDPDVVVVVVVVVVVVVVVVVVVVVVVVVVVVVVVVVVVVVVVVVVVVVVVVVVVVVVVVVVVVVVVVVVVVVVVVVVVVVVVVVVVVVVVVVVVVVVVVVVVVVVVVVVVVVVVVVVVVVVVVVVCVVVVVVVVVVVVVVVVD

Sequence (242 aa):
MNGTSLQAFRSQPSSQVIFIPTRHDAESGKDIVRWKDIQQYFKDAQGVMNDHNAVLFLTGDDLEDFIPLRIAHYPDVVLQVVVPDGSKDSSSLLSKNDMSWPEQLRQEVQQAHQKMEEILGKIQQADQRTQSFVQQIEQHVNAAQQSIQQSDQYIRQLEEDLQTSRQQLQQVEEYQQTMQQIDQGAQTTQQQTRAKNQNFIDRTLEICGLFGLMYAWYVMYAIASYPLSIVYGVMSIMYLVC

Secondary structure (DSSP, 8-state):
-------------------PPPEE-TTTSSEEEEHHHHHHHSTT--EEEETTEEEPPPB-TTSPBPSS-EEE--TT--PEEE--------TTS---------HHHHHHHHHHHHHHHHHHHHHHHHHHHHHHHHHHHHHHHHHHHHHHHHHHHHHHHHHHHHHHHHHHHHHHHHHHHHHHHHHHHHHHHHHHHHHHHHHHHHHHHHHHHHHHHHHHHHHHHHHHHHHHHHHHHHHHHHTT--

pLDDT: mean 86.29, std 17.45, range [36.84, 98.56]